Protein 2QSI (pdb70)

InterPro domains:
  IPR010893 [NiFe]-hydrogenase maturation factor HyaE [PF07449] (16-112)
  IPR010893 [NiFe]-hydrogenase maturation factor HyaE [PIRSF038934] (4-126)
  IPR010893 [NiFe]-hydrogenase maturation factor HyaE [cd02965] (16-115)
  IPR036249 Thioredoxin-like superfamily [SSF52833] (6-121)

Nearest PDB structures (foldseek):
  2qsi-assembly1_B  TM=9.778E-01  e=2.155E-18  Rhodopseudomonas palustris CGA009
  5hr2-assembly1_A  TM=6.618E-01  e=7.888E-04  Escherichia coli
  3uvt-assembly4_D  TM=6.167E-01  e=8.994E-04  Homo sapiens
  2diz-assembly1_A  TM=5.262E-01  e=3.548E-02  Homo sapiens
  1mdk-assembly1_A  TM=5.812E-01  e=3.767E-01  Homo sapiens

Foldseek 3Di:
DAEDAPVRVQCCQQPVQAWEKEWEQDDCVVGVCSVVVVVCVVVVQPVPPPHYDYYYYDPVRVVVVVVQPDDDPGDIRTGHHDDDPDDDDDDDDPVVVCVVVVVVVVVVPD/DAEDAPVRPCVVCPPLQAKEKEWEQDDCVVRVCSVVVVVCVVVVVVVDPSHYDYYYYDPVRNVVVVVQPDDDPGDIRTGDDDDDPDDDDDDDDPVVVVVVVVVVVVVVPD

Organism: Rhodopseudomonas palustris (strain ATCC BAA-98 / CGA009) (NCBI:txid258594)

Sequence (220 aa):
PTLVDEATVDDFIAHSGKIVVLFFRGDAVRFPEAADLAVVLPELINAFPGRLVAAEVAAEAERGLARFGVAVCPSLAVVQPERTLGVIAKIQDWSSSYLAQIGALAEVDQPPTLVDEATVDDFIAHSGKIVVLFFRGDAVRFPEAADLAVVLPELINAFPGRLVAAEVAAEAERGLARFGVAVCPSLAVVQPERTLGVIAKIQDWSSYLAQIGALAEVDQP

Structure (mmCIF, N/CA/C/O backbone):
data_2QSI
#
_entry.id   2QSI
#
_cell.length_a   31.575
_cell.length_b   41.126
_cell.length_c   46.850
_cell.angle_alpha   107.72
_cell.angle_beta   99.85
_cell.angle_gamma   101.75
#
_symmetry.space_group_name_H-M   'P 1'
#
loop_
_entity.id
_entity.type
_entity.pdbx_description
1 polymer 'Putative hydrogenase expression/formation protein hupG'
2 non-polymer 2,3-DIHYDROXY-1,4-DITHIOBUTANE
3 non-polymer GLYCEROL
4 water water
#
loop_
_atom_site.group_PDB
_atom_site.id
_atom_site.type_symbol
_atom_site.label_atom_id
_atom_site.label_alt_id
_atom_site.label_comp_id
_atom_site.label_asym_id
_atom_site.label_entity_id
_atom_site.label_seq_id
_atom_site.pdbx_PDB_ins_code
_atom_site.Cartn_x
_atom_site.Cartn_y
_atom_site.Cartn_z
_atom_site.occupancy
_atom_site.B_iso_or_equiv
_atom_site.auth_seq_id
_atom_site.auth_comp_id
_atom_site.auth_asym_id
_atom_site.auth_atom_id
_atom_site.pdbx_PDB_model_num
ATOM 1 N N . PRO A 1 17 ? -20.871 0.092 -26.324 1.00 27.05 15 PRO A N 1
ATOM 2 C CA . PRO A 1 17 ? -21.780 -1.031 -26.511 1.00 26.28 15 PRO A CA 1
ATOM 3 C C . PRO A 1 17 ? -20.966 -2.306 -26.461 1.00 26.44 15 PRO A C 1
ATOM 4 O O . PRO A 1 17 ? -20.649 -2.891 -27.492 1.00 28.43 15 PRO A O 1
ATOM 8 N N . THR A 1 18 ? -20.520 -2.672 -25.279 1.00 26.18 16 THR A N 1
ATOM 9 C CA . THR A 1 18 ? -19.914 -3.953 -25.104 1.00 25.46 16 THR A CA 1
ATOM 10 C C . THR A 1 18 ? -21.001 -4.813 -24.565 1.00 24.04 16 THR A C 1
ATOM 11 O O . THR A 1 18 ? -22.118 -4.327 -24.292 1.00 23.44 16 THR A O 1
ATOM 15 N N . LEU A 1 19 ? -20.661 -6.087 -24.416 1.00 22.20 17 LEU A N 1
ATOM 16 C CA . LEU A 1 19 ? -21.463 -7.011 -23.691 1.00 21.75 17 LEU A CA 1
ATOM 17 C C . LEU A 1 19 ? -20.678 -7.393 -22.440 1.00 21.67 17 LEU A C 1
ATOM 18 O O . LEU A 1 19 ? -19.483 -7.796 -22.530 1.00 21.31 17 LEU A O 1
ATOM 23 N N . VAL A 1 20 ? -21.298 -7.208 -21.272 1.00 19.98 18 VAL A N 1
ATOM 24 C CA . VAL A 1 20 ? -20.670 -7.568 -20.009 1.00 20.42 18 VAL A CA 1
ATOM 25 C C . VAL A 1 20 ? -21.437 -8.630 -19.212 1.00 20.75 18 VAL A C 1
ATOM 26 O O . VAL A 1 20 ? -22.654 -8.768 -19.325 1.00 19.75 18 VAL A O 1
ATOM 30 N N . ASP A 1 21 ? -20.696 -9.350 -18.385 1.00 22.19 19 ASP A N 1
ATOM 31 C CA . ASP A 1 21 ? -21.272 -10.326 -17.471 1.00 23.86 19 ASP A CA 1
ATOM 32 C C . ASP A 1 21 ? -20.785 -10.093 -16.055 1.00 24.55 19 ASP A C 1
ATOM 33 O O . ASP A 1 21 ? -20.065 -9.132 -15.789 1.00 23.65 19 ASP A O 1
ATOM 38 N N . GLU A 1 22 ? -21.193 -10.962 -15.133 1.00 25.48 20 GLU A N 1
ATOM 39 C CA . GLU A 1 22 ? -20.776 -10.817 -13.726 1.00 26.11 20 GLU A CA 1
ATOM 40 C C . GLU A 1 22 ? -19.251 -10.931 -13.574 1.00 26.31 20 GLU A C 1
ATOM 41 O O . GLU A 1 22 ? -18.687 -10.385 -12.640 1.00 28.51 20 GLU A O 1
ATOM 47 N N . ALA A 1 23 ? -18.579 -11.597 -14.515 1.00 26.41 21 ALA A N 1
ATOM 48 C CA . ALA A 1 23 ? -17.111 -11.728 -14.477 1.00 25.61 21 ALA A CA 1
ATOM 49 C C . ALA A 1 23 ? -16.364 -10.496 -14.987 1.00 25.37 21 ALA A C 1
ATOM 50 O O . ALA A 1 23 ? -15.253 -10.214 -14.519 1.00 25.96 21 ALA A O 1
ATOM 52 N N . THR A 1 24 ? -16.955 -9.777 -15.941 1.00 23.92 22 THR A N 1
ATOM 53 C CA . THR A 1 24 ? -16.280 -8.653 -16.612 1.00 22.98 22 THR A CA 1
ATOM 54 C C . THR A 1 24 ? -16.825 -7.256 -16.301 1.00 22.44 22 THR A C 1
ATOM 55 O O . THR A 1 24 ? -16.167 -6.265 -16.625 1.00 21.66 22 THR A O 1
ATOM 59 N N . VAL A 1 25 ? -17.998 -7.154 -15.677 1.00 21.93 23 VAL A N 1
ATOM 60 C CA . VAL A 1 25 ? -18.585 -5.823 -15.413 1.00 22.28 23 VAL A CA 1
ATOM 61 C C . VAL A 1 25 ? -17.785 -4.962 -14.405 1.00 22.19 23 VAL A C 1
ATOM 62 O O . VAL A 1 25 ? -17.641 -3.750 -14.612 1.00 21.02 23 VAL A O 1
ATOM 66 N N . ASP A 1 26 ? -17.257 -5.566 -13.333 1.00 22.72 24 ASP A N 1
ATOM 67 C CA . ASP A 1 26 ? -16.571 -4.756 -12.290 1.00 23.30 24 ASP A CA 1
ATOM 68 C C . ASP A 1 26 ? -15.487 -3.892 -12.888 1.00 23.36 24 ASP A C 1
ATOM 69 O O . ASP A 1 26 ? -15.464 -2.670 -12.676 1.00 23.52 24 ASP A O 1
ATOM 74 N N . ASP A 1 27 ? -14.568 -4.522 -13.616 1.00 23.06 25 ASP A N 1
ATOM 75 C CA . ASP A 1 27 ? -13.465 -3.784 -14.216 1.00 23.43 25 ASP A CA 1
ATOM 76 C C . ASP A 1 27 ? -13.972 -2.832 -15.316 1.00 24.04 25 ASP A C 1
ATOM 77 O O . ASP A 1 27 ? -13.434 -1.724 -15.470 1.00 25.00 25 ASP A O 1
ATOM 82 N N . PHE A 1 28 ? -15.016 -3.220 -16.058 1.00 23.16 26 PHE A N 1
ATOM 83 C CA . PHE A 1 28 ? -15.576 -2.317 -17.076 1.00 22.60 26 PHE A CA 1
ATOM 84 C C . PHE A 1 28 ? -15.952 -0.966 -16.459 1.00 21.92 26 PHE A C 1
ATOM 85 O O . PHE A 1 28 ? -15.615 0.085 -16.978 1.00 22.33 26 PHE A O 1
ATOM 93 N N . ILE A 1 29 ? -16.664 -1.017 -15.347 1.00 20.84 27 ILE A N 1
ATOM 94 C CA . ILE A 1 29 ? -17.174 0.169 -14.712 1.00 21.39 27 ILE A CA 1
ATOM 95 C C . ILE A 1 29 ? -16.051 0.925 -14.085 1.00 21.47 27 ILE A C 1
ATOM 96 O O . ILE A 1 29 ? -15.905 2.131 -14.291 1.00 21.59 27 ILE A O 1
ATOM 101 N N . ALA A 1 30 ? -15.251 0.215 -13.314 1.00 21.84 28 ALA A N 1
ATOM 102 C CA . ALA A 1 30 ? -14.313 0.893 -12.426 1.00 22.55 28 ALA A CA 1
ATOM 103 C C . ALA A 1 30 ? -13.299 1.718 -13.237 1.00 22.86 28 ALA A C 1
ATOM 104 O O . ALA A 1 30 ? -12.945 2.843 -12.833 1.00 22.97 28 ALA A O 1
ATOM 106 N N . HIS A 1 31 ? -12.896 1.211 -14.410 1.00 22.70 29 HIS A N 1
ATOM 107 C CA . HIS A 1 31 ? -11.892 1.905 -15.261 1.00 23.22 29 HIS A CA 1
ATOM 108 C C . HIS A 1 31 ? -12.397 2.578 -16.575 1.00 23.64 29 HIS A C 1
ATOM 109 O O . HIS A 1 31 ? -11.603 2.884 -17.487 1.00 23.87 29 HIS A O 1
ATOM 116 N N . SER A 1 32 ? -13.698 2.856 -16.642 1.00 22.78 30 SER A N 1
ATOM 117 C CA . SER A 1 32 ? -14.291 3.590 -17.768 1.00 21.98 30 SER A CA 1
ATOM 118 C C . SER A 1 32 ? -13.906 5.074 -17.816 1.00 21.49 30 SER A C 1
ATOM 119 O O . SER A 1 32 ? -13.825 5.669 -18.904 1.00 21.64 30 SER A O 1
ATOM 122 N N . GLY A 1 33 ? -13.725 5.677 -16.639 1.00 19.85 31 GLY A N 1
ATOM 123 C CA . GLY A 1 33 ? -13.533 7.115 -16.527 1.00 18.85 31 GLY A CA 1
ATOM 124 C C . GLY A 1 33 ? -14.739 7.935 -16.969 1.00 17.63 31 GLY A C 1
ATOM 125 O O . GLY A 1 33 ? -14.632 9.141 -17.233 1.00 16.77 31 GLY A O 1
ATOM 126 N N . LYS A 1 34 ? -15.890 7.281 -17.034 1.00 15.22 32 LYS A N 1
ATOM 127 C CA . LYS A 1 34 ? -17.104 7.892 -17.521 1.00 14.78 32 LYS A CA 1
ATOM 128 C C . LYS A 1 34 ? -18.212 7.313 -16.695 1.00 13.75 32 LYS A C 1
ATOM 129 O O . LYS A 1 34 ? -18.015 6.291 -16.042 1.00 15.46 32 LYS A O 1
ATOM 135 N N . ILE A 1 35 ? -19.371 7.933 -16.754 1.00 12.74 33 ILE A N 1
ATOM 136 C CA . ILE A 1 35 ? -20.590 7.352 -16.163 1.00 11.46 33 ILE A CA 1
ATOM 137 C C . ILE A 1 35 ? -21.019 6.228 -17.112 1.00 10.82 33 ILE A C 1
ATOM 138 O O . ILE A 1 35 ? -21.009 6.393 -18.343 1.00 11.11 33 ILE A O 1
ATOM 143 N N . VAL A 1 36 ? -21.349 5.087 -16.526 1.00 9.88 34 VAL A N 1
ATOM 144 C CA . VAL A 1 36 ? -21.737 3.919 -17.257 1.00 9.46 34 VAL A CA 1
ATOM 145 C C . VAL A 1 36 ? -23.246 3.754 -17.359 1.00 8.99 34 VAL A C 1
ATOM 146 O O . VAL A 1 36 ? -23.975 3.874 -16.387 1.00 8.37 34 VAL A O 1
ATOM 150 N N . VAL A 1 37 ? -23.705 3.457 -18.566 1.00 8.47 35 VAL A N 1
ATOM 151 C CA . VAL A 1 37 ? -25.094 3.120 -18.793 1.00 8.38 35 VAL A CA 1
ATOM 152 C C . VAL A 1 37 ? -25.163 1.604 -19.066 1.00 9.14 35 VAL A C 1
ATOM 153 O O . VAL A 1 37 ? -24.672 1.110 -20.111 1.00 9.58 35 VAL A O 1
ATOM 157 N N . LEU A 1 38 ? -25.748 0.870 -18.127 1.00 9.22 36 LEU A N 1
ATOM 158 C CA . LEU A 1 38 ? -25.920 -0.560 -18.287 1.00 9.11 36 LEU A CA 1
ATOM 159 C C . LEU A 1 38 ? -27.304 -0.801 -18.814 1.00 8.40 36 LEU A C 1
ATOM 160 O O . LEU A 1 38 ? -28.280 -0.330 -18.222 1.00 9.87 36 LEU A O 1
ATOM 165 N N . PHE A 1 39 ? -27.351 -1.531 -19.925 1.00 7.85 37 PHE A N 1
ATOM 166 C CA . PHE A 1 39 ? -28.566 -1.892 -20.646 1.00 7.89 37 PHE A CA 1
ATOM 167 C C . PHE A 1 39 ? -28.978 -3.310 -20.292 1.00 8.45 37 PHE A C 1
ATOM 168 O O . PHE A 1 39 ? -28.285 -4.273 -20.633 1.00 8.18 37 PHE A O 1
ATOM 176 N N . PHE A 1 40 ? -30.129 -3.399 -19.611 1.00 8.95 38 PHE A N 1
ATOM 177 C CA . PHE A 1 40 ? -30.830 -4.674 -19.354 1.00 9.18 38 PHE A CA 1
ATOM 178 C C . PHE A 1 40 ? -31.922 -4.854 -20.395 1.00 8.80 38 PHE A C 1
ATOM 179 O O . PHE A 1 40 ? -32.914 -4.086 -20.454 1.00 8.34 38 PHE A O 1
ATOM 187 N N . ARG A 1 41 ? -31.690 -5.839 -21.253 1.00 10.09 39 ARG A N 1
ATOM 188 C CA . ARG A 1 41 ? -32.504 -6.064 -22.433 1.00 10.12 39 ARG A CA 1
ATOM 189 C C . ARG A 1 41 ? -33.665 -6.990 -22.130 1.00 12.56 39 ARG A C 1
ATOM 190 O O . ARG A 1 41 ? -34.803 -6.547 -22.027 1.00 12.84 39 ARG A O 1
ATOM 198 N N . GLY A 1 42 ? -33.364 -8.275 -21.947 1.00 13.48 40 GLY A N 1
ATOM 199 C CA . GLY A 1 42 ? -34.383 -9.283 -21.784 1.00 14.66 40 GLY A CA 1
ATOM 200 C C . GLY A 1 42 ? -34.666 -10.132 -23.011 1.00 15.27 40 GLY A C 1
ATOM 201 O O . GLY A 1 42 ? -34.316 -9.793 -24.147 1.00 15.76 40 GLY A O 1
ATOM 202 N N . ASP A 1 43 ? -35.348 -11.237 -22.771 1.00 15.72 41 ASP A N 1
ATOM 203 C CA . ASP A 1 43 ? -35.751 -12.153 -23.844 1.00 17.28 41 ASP A CA 1
ATOM 204 C C . ASP A 1 43 ? -36.591 -11.453 -24.908 1.00 16.07 41 ASP A C 1
ATOM 205 O O . ASP A 1 43 ? -37.430 -10.613 -24.581 1.00 16.48 41 ASP A O 1
ATOM 210 N N . ALA A 1 44 ? -36.349 -11.805 -26.178 1.00 16.70 42 ALA A N 1
ATOM 211 C CA . ALA A 1 44 ? -36.995 -11.184 -27.358 1.00 17.38 42 ALA A CA 1
ATOM 212 C C . ALA A 1 44 ? -38.493 -11.473 -27.429 1.00 18.00 42 ALA A C 1
ATOM 213 O O . ALA A 1 44 ? -39.223 -10.687 -27.998 1.00 19.88 42 ALA A O 1
ATOM 215 N N . VAL A 1 45 ? -38.930 -12.603 -26.893 1.00 18.22 43 VAL A N 1
ATOM 216 C CA . VAL A 1 45 ? -40.358 -12.991 -26.927 1.00 18.80 43 VAL A CA 1
ATOM 217 C C . VAL A 1 45 ? -41.128 -12.240 -25.838 1.00 18.81 43 VAL A C 1
ATOM 218 O O . VAL A 1 45 ? -42.192 -11.694 -26.088 1.00 19.11 43 VAL A O 1
ATOM 222 N N . ARG A 1 46 ? -40.555 -12.183 -24.640 1.00 18.95 44 ARG A N 1
ATOM 223 C CA . ARG A 1 46 ? -41.174 -11.459 -23.543 1.00 19.34 44 ARG A CA 1
ATOM 224 C C . ARG A 1 46 ? -41.047 -9.951 -23.649 1.00 18.47 44 ARG A C 1
ATOM 225 O O . ARG A 1 46 ? -41.980 -9.233 -23.264 1.00 17.64 44 ARG A O 1
ATOM 233 N N . PHE A 1 47 ? -39.893 -9.476 -24.156 1.00 17.03 45 PHE A N 1
ATOM 234 C CA . PHE A 1 47 ? -39.556 -8.044 -24.220 1.00 17.32 45 PHE A CA 1
ATOM 235 C C . PHE A 1 47 ? -39.038 -7.628 -25.619 1.00 17.33 45 PHE A C 1
ATOM 236 O O . PHE A 1 47 ? -37.908 -7.100 -25.777 1.00 16.79 45 PHE A O 1
ATOM 244 N N . PRO A 1 48 ? -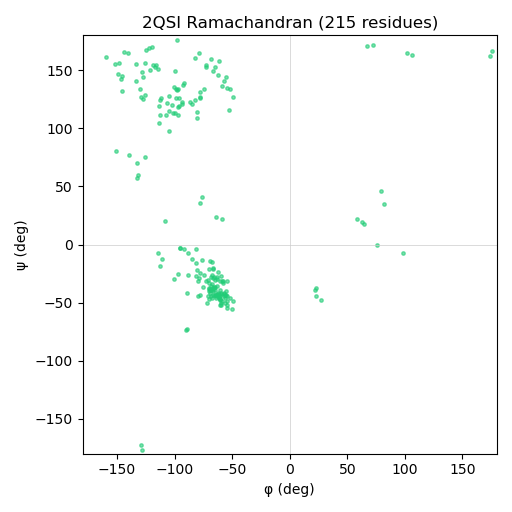39.871 -7.824 -26.639 1.00 16.72 46 PRO A N 1
ATOM 245 C CA . PRO A 1 48 ? -39.393 -7.519 -27.996 1.00 16.83 46 PRO A CA 1
ATOM 246 C C . PRO A 1 48 ? -39.057 -6.026 -28.173 1.00 16.27 46 PRO A C 1
ATOM 247 O O . PRO A 1 48 ? -38.133 -5.670 -28.917 1.00 15.36 46 PRO A O 1
ATOM 251 N N . GLU A 1 49 ? -39.750 -5.177 -27.427 1.00 16.44 47 GLU A N 1
ATOM 252 C CA . GLU A 1 49 ? -39.528 -3.720 -27.485 1.00 16.74 47 GLU A CA 1
ATOM 253 C C . GLU A 1 49 ? -38.154 -3.294 -26.939 1.00 16.38 47 GLU A C 1
ATOM 254 O O . GLU A 1 49 ? -37.730 -2.151 -27.164 1.00 16.13 47 GLU A O 1
ATOM 260 N N . ALA A 1 50 ? -37.467 -4.190 -26.219 1.00 14.95 48 ALA A N 1
ATOM 261 C CA . ALA A 1 50 ? -36.097 -3.934 -25.739 1.00 14.80 48 ALA A CA 1
ATOM 262 C C . ALA A 1 50 ? -35.154 -3.650 -26.899 1.00 14.56 48 ALA A C 1
ATOM 263 O O . ALA A 1 50 ? -34.213 -2.878 -26.772 1.00 14.60 48 ALA A O 1
ATOM 265 N N . ALA A 1 51 ? -35.413 -4.252 -28.041 1.00 14.46 49 ALA A N 1
ATOM 266 C CA . ALA A 1 51 ? -34.618 -3.942 -29.241 1.00 14.37 49 ALA A CA 1
ATOM 267 C C . ALA A 1 51 ? -34.720 -2.454 -29.642 1.00 14.62 49 ALA A C 1
ATOM 268 O O . ALA A 1 51 ? -33.788 -1.889 -30.216 1.00 13.95 49 ALA A O 1
ATOM 270 N N . ASP A 1 52 ? -35.861 -1.831 -29.371 1.00 15.15 50 ASP A N 1
ATOM 271 C CA . ASP A 1 52 ? -36.024 -0.414 -29.666 1.00 15.68 50 ASP A CA 1
ATOM 272 C C . ASP A 1 52 ? -35.110 0.454 -28.808 1.00 15.88 50 ASP A C 1
ATOM 273 O O . ASP A 1 52 ? -34.543 1.471 -29.296 1.00 15.20 50 ASP A O 1
ATOM 278 N N . LEU A 1 53 ? -34.945 0.040 -27.549 1.00 15.14 51 LEU A N 1
ATOM 279 C CA . LEU A 1 53 ? -34.049 0.716 -26.607 1.00 15.25 51 LEU A CA 1
ATOM 280 C C . LEU A 1 53 ? -32.609 0.497 -27.027 1.00 15.39 51 LEU A C 1
ATOM 281 O O . LEU A 1 53 ? -31.786 1.405 -26.952 1.00 16.91 51 LEU A O 1
ATOM 286 N N . ALA A 1 54 ? -32.308 -0.720 -27.494 1.00 15.17 52 ALA A N 1
ATOM 287 C CA . ALA A 1 54 ? -30.976 -1.042 -28.029 1.00 14.86 52 ALA A CA 1
ATOM 288 C C . ALA A 1 54 ? -30.537 -0.135 -29.196 1.00 14.68 52 ALA A C 1
ATOM 289 O O . ALA A 1 54 ? -29.353 0.269 -29.292 1.00 13.76 52 ALA A O 1
ATOM 291 N N . VAL A 1 55 ? -31.459 0.144 -30.097 1.00 15.55 53 VAL A N 1
ATOM 292 C CA . VAL A 1 55 ? -31.152 0.978 -31.266 1.00 17.55 53 VAL A CA 1
ATOM 293 C C . VAL A 1 55 ? -30.923 2.406 -30.832 1.00 17.79 53 VAL A C 1
ATOM 294 O O . VAL A 1 55 ? -30.030 3.061 -31.358 1.00 20.23 53 VAL A O 1
ATOM 298 N N . VAL A 1 56 ? -31.667 2.896 -29.852 1.00 17.92 54 VAL A N 1
ATOM 299 C CA . VAL A 1 56 ? -31.452 4.267 -29.382 1.00 18.42 54 VAL A CA 1
ATOM 300 C C . VAL A 1 56 ? -30.306 4.477 -28.404 1.00 16.61 54 VAL A C 1
ATOM 301 O O . VAL A 1 56 ? -29.817 5.598 -28.251 1.00 15.80 54 VAL A O 1
ATOM 305 N N . LEU A 1 57 ? -29.816 3.412 -27.812 1.00 14.65 55 LEU A N 1
ATOM 306 C CA . LEU A 1 57 ? -28.829 3.551 -26.729 1.00 14.17 55 LEU A CA 1
ATOM 307 C C . LEU A 1 57 ? -27.556 4.265 -27.221 1.00 14.43 55 LEU A C 1
ATOM 308 O O . LEU A 1 57 ? -27.092 5.200 -26.560 1.00 13.59 55 LEU A O 1
ATOM 313 N N . PRO A 1 58 ? -26.997 3.853 -28.394 1.00 13.77 56 PRO A N 1
ATOM 314 C CA . PRO A 1 58 ? -25.798 4.563 -28.863 1.00 13.78 56 PRO A CA 1
ATOM 315 C C . PRO A 1 58 ? -26.067 6.038 -29.183 1.00 12.92 56 PRO A C 1
ATOM 316 O O . PRO A 1 58 ? -25.185 6.856 -28.991 1.00 12.97 56 PRO A O 1
ATOM 320 N N . GLU A 1 59 ? -27.291 6.387 -29.567 1.00 12.92 57 GLU A N 1
ATOM 321 C CA . GLU A 1 59 ? -27.668 7.803 -29.835 1.00 13.21 57 GLU A CA 1
ATOM 322 C C . GLU A 1 59 ? -27.717 8.578 -28.536 1.00 13.61 57 GLU A C 1
ATOM 323 O O . GLU A 1 59 ? -27.264 9.723 -28.462 1.00 11.98 57 GLU A O 1
ATOM 329 N N . LEU A 1 60 ? -28.211 7.914 -27.482 1.00 12.90 58 LEU A N 1
ATOM 330 C CA . LEU A 1 60 ? -28.226 8.517 -26.134 1.00 13.70 58 LEU A CA 1
ATOM 331 C C . LEU A 1 60 ? -26.833 8.784 -25.589 1.00 13.53 58 LEU A C 1
ATOM 332 O O . LEU A 1 60 ? -26.569 9.866 -25.049 1.00 12.66 58 LEU A O 1
ATOM 337 N N . ILE A 1 61 ? -25.955 7.809 -25.719 1.00 13.31 59 ILE A N 1
ATOM 338 C CA . ILE A 1 61 ? -24.558 7.977 -25.295 1.00 13.59 59 ILE A CA 1
ATOM 339 C C . ILE A 1 61 ? -23.937 9.191 -26.028 1.00 13.41 59 ILE A C 1
ATOM 340 O O . ILE A 1 61 ? -23.243 10.023 -25.448 1.00 11.74 59 ILE A O 1
ATOM 345 N N . ASN A 1 62 ? -24.207 9.269 -27.327 1.00 13.30 60 ASN A N 1
ATOM 346 C CA . ASN A 1 62 ? -23.601 10.288 -28.176 1.00 13.08 60 ASN A CA 1
ATOM 347 C C . ASN A 1 62 ? -24.078 11.692 -27.820 1.00 12.72 60 ASN A C 1
ATOM 348 O O . ASN A 1 62 ? -23.416 12.681 -28.135 1.00 15.09 60 ASN A O 1
ATOM 353 N N . ALA A 1 63 ? -25.229 11.772 -27.162 1.00 12.56 61 ALA A N 1
ATOM 354 C CA . ALA A 1 63 ? -25.896 13.049 -26.937 1.00 12.07 61 ALA A CA 1
ATOM 355 C C . ALA A 1 63 ? -25.288 13.787 -25.749 1.00 12.82 61 ALA A C 1
ATOM 356 O O . ALA A 1 63 ? -25.672 14.916 -25.445 1.00 12.77 61 ALA A O 1
ATOM 358 N N . PHE A 1 64 ? -24.337 13.142 -25.082 1.00 11.85 62 PHE A N 1
ATOM 359 C CA . PHE A 1 64 ? -23.644 13.752 -23.954 1.00 11.24 62 PHE A CA 1
ATOM 360 C C . PHE A 1 64 ? -22.134 13.580 -24.076 1.00 11.30 62 PHE A C 1
ATOM 361 O O . PHE A 1 64 ? -21.521 12.833 -23.313 1.00 11.49 62 PHE A O 1
ATOM 369 N N . PRO A 1 65 ? -21.540 14.277 -25.039 1.00 11.29 63 PRO A N 1
ATOM 370 C CA . PRO A 1 65 ? -20.195 13.939 -25.517 1.00 11.64 63 PRO A CA 1
ATOM 371 C C . PRO A 1 65 ? -19.195 13.838 -24.370 1.00 12.81 63 PRO A C 1
ATOM 372 O O . PRO A 1 65 ? -18.930 14.833 -23.695 1.00 13.36 63 PRO A O 1
ATOM 376 N N . GLY A 1 66 ? -18.649 12.645 -24.159 1.00 13.45 64 GLY A N 1
ATOM 377 C CA . GLY A 1 66 ? -17.516 12.473 -23.269 1.00 14.57 64 GLY A CA 1
ATOM 378 C C . GLY A 1 66 ? -17.928 12.004 -21.888 1.00 13.90 64 GLY A C 1
ATOM 379 O O . GLY A 1 66 ? -17.083 11.683 -21.053 1.00 15.88 64 GLY A O 1
ATOM 380 N N . ARG A 1 67 ? -19.235 11.964 -21.648 1.00 14.01 65 ARG A N 1
ATOM 381 C CA . ARG A 1 67 ? -19.767 11.745 -20.289 1.00 13.38 65 ARG A CA 1
ATOM 382 C C . ARG A 1 67 ? -20.143 10.298 -19.998 1.00 13.11 65 ARG A C 1
ATOM 383 O O . ARG A 1 67 ? -20.079 9.890 -18.850 1.00 12.55 65 ARG A O 1
ATOM 391 N N . LEU A 1 68 ? -20.455 9.535 -21.041 1.00 12.97 66 LEU A N 1
ATOM 392 C CA . LEU A 1 68 ? -21.113 8.225 -20.885 1.00 12.46 66 LEU A CA 1
ATOM 393 C C . LEU A 1 68 ? -20.452 7.148 -21.727 1.00 13.08 66 LEU A C 1
ATOM 394 O O . LEU A 1 68 ? -19.847 7.434 -22.785 1.00 12.16 66 LEU A O 1
ATOM 399 N N . VAL A 1 69 ? -20.633 5.910 -21.283 1.00 12.66 67 VAL A N 1
ATOM 400 C CA . VAL A 1 69 ? -20.236 4.734 -22.026 1.00 13.16 67 VAL A CA 1
ATOM 401 C C . VAL A 1 69 ? -21.260 3.656 -21.738 1.00 12.32 67 VAL A C 1
ATOM 402 O O . VAL A 1 69 ? -21.838 3.627 -20.646 1.00 11.25 67 VAL A O 1
ATOM 406 N N . ALA A 1 70 ? -21.557 2.828 -22.735 1.00 11.56 68 ALA A N 1
ATOM 407 C CA . ALA A 1 70 ? -22.632 1.843 -22.586 1.00 11.55 68 ALA A CA 1
ATOM 408 C C . ALA A 1 70 ? -22.098 0.428 -22.605 1.00 11.19 68 ALA A C 1
ATOM 409 O O . ALA A 1 70 ? -21.081 0.126 -23.237 1.00 11.43 68 ALA A O 1
ATOM 411 N N . ALA A 1 71 ? -22.797 -0.442 -21.919 1.00 10.89 69 ALA A N 1
ATOM 412 C CA . ALA A 1 71 ? -22.609 -1.878 -22.014 1.00 11.73 69 ALA A CA 1
ATOM 413 C C . ALA A 1 71 ? -23.957 -2.571 -21.819 1.00 11.88 69 ALA A C 1
ATOM 414 O O . ALA A 1 71 ? -24.767 -2.172 -20.983 1.00 11.43 69 ALA A O 1
ATOM 416 N N . GLU A 1 72 ? -24.149 -3.646 -22.575 1.00 11.59 70 GLU A N 1
ATOM 417 C CA . GLU A 1 72 ? -25.321 -4.513 -22.450 1.00 12.20 70 GLU A CA 1
ATOM 418 C C . GLU A 1 72 ? -24.973 -5.620 -21.471 1.00 10.86 70 GLU A C 1
ATOM 419 O O . GLU A 1 72 ? -23.858 -6.139 -21.489 1.00 12.81 70 GLU A O 1
ATOM 425 N N . VAL A 1 73 ? -25.922 -5.946 -20.610 1.00 11.27 71 VAL A N 1
ATOM 426 C CA . VAL A 1 73 ? -25.783 -7.007 -19.633 1.00 12.56 71 VAL A CA 1
ATOM 427 C C . VAL A 1 73 ? -26.093 -8.362 -20.277 1.00 12.80 71 VAL A C 1
ATOM 428 O O . VAL A 1 73 ? -27.162 -8.557 -20.874 1.00 13.25 71 VAL A O 1
ATOM 432 N N . ALA A 1 74 ? -25.141 -9.282 -20.168 1.00 13.78 72 ALA A N 1
ATOM 433 C CA . ALA A 1 74 ? -25.332 -10.686 -20.618 1.00 14.10 72 ALA A CA 1
ATOM 434 C C . ALA A 1 74 ? -26.577 -11.321 -19.935 1.00 14.83 72 ALA A C 1
ATOM 435 O O . ALA A 1 74 ? -26.918 -11.022 -18.776 1.00 13.69 72 ALA A O 1
ATOM 437 N N . ALA A 1 75 ? -27.286 -12.165 -20.670 1.00 15.49 73 ALA A N 1
ATOM 438 C CA . ALA A 1 75 ? -28.571 -12.697 -20.182 1.00 16.38 73 ALA A CA 1
ATOM 439 C C . ALA A 1 75 ? -28.433 -13.421 -18.827 1.00 16.91 73 ALA A C 1
ATOM 440 O O . ALA A 1 75 ? -29.239 -13.244 -17.917 1.00 16.28 73 ALA A O 1
ATOM 442 N N . GLU A 1 76 ? -27.390 -14.217 -18.690 1.00 17.92 74 GLU A N 1
ATOM 443 C CA . GLU A 1 76 ? -27.180 -14.990 -17.451 1.00 19.03 74 GLU A CA 1
ATOM 444 C C . GLU A 1 76 ? -26.804 -14.090 -16.266 1.00 19.46 74 GLU A C 1
ATOM 445 O O . GLU A 1 76 ? -27.003 -14.480 -15.102 1.00 18.37 74 GLU A O 1
ATOM 451 N N . ALA A 1 77 ? -26.306 -12.877 -16.569 1.00 19.48 75 ALA A N 1
ATOM 452 C CA . ALA A 1 77 ? -25.907 -11.877 -15.563 1.00 20.16 75 ALA A CA 1
ATOM 453 C C . ALA A 1 77 ? -27.055 -11.001 -15.060 1.00 20.95 75 ALA A C 1
ATOM 454 O O . ALA A 1 77 ? -26.905 -10.265 -14.061 1.00 20.33 75 ALA A O 1
ATOM 456 N N . GLU A 1 78 ? -28.190 -11.065 -15.751 1.00 20.47 76 GLU A N 1
ATOM 457 C CA . GLU A 1 78 ? -29.309 -10.187 -15.459 1.00 20.99 76 GLU A CA 1
ATOM 458 C C . GLU A 1 78 ? -29.759 -10.238 -14.002 1.00 21.11 76 GLU A C 1
ATOM 459 O O . GLU A 1 78 ? -29.868 -9.209 -13.369 1.00 20.86 76 GLU A O 1
ATOM 465 N N . ARG A 1 79 ? -30.024 -11.424 -13.472 1.00 22.47 77 ARG A N 1
ATOM 466 C CA . ARG A 1 79 ? -30.613 -11.510 -12.145 1.00 22.69 77 ARG A CA 1
ATOM 467 C C . ARG A 1 79 ? -29.709 -10.861 -11.100 1.00 21.53 77 ARG A C 1
ATOM 468 O O . ARG A 1 79 ? -30.152 -10.019 -10.305 1.00 21.54 77 ARG A O 1
ATOM 476 N N . GLY A 1 80 ? -28.444 -11.245 -11.109 1.00 20.99 78 GLY A N 1
ATOM 477 C CA . GLY A 1 80 ? -27.487 -10.723 -10.146 1.00 20.43 78 GLY A CA 1
ATOM 478 C C . GLY A 1 80 ? -27.188 -9.236 -10.320 1.00 19.81 78 GLY A C 1
ATOM 479 O O . GLY A 1 80 ? -27.027 -8.517 -9.344 1.00 18.99 78 GLY A O 1
ATOM 480 N N . LEU A 1 81 ? -27.125 -8.759 -11.557 1.00 19.06 79 LEU A N 1
ATOM 481 C CA . LEU A 1 81 ? -26.796 -7.351 -11.747 1.00 19.22 79 LEU A CA 1
ATOM 482 C C . LEU A 1 81 ? -27.997 -6.431 -11.484 1.00 18.69 79 LEU A C 1
ATOM 483 O O . LEU A 1 81 ? -27.836 -5.267 -11.030 1.00 19.02 79 LEU A O 1
ATOM 496 N N . ALA A 1 83 ? -30.201 -6.996 -9.185 1.00 18.73 81 ALA A N 1
ATOM 497 C CA . ALA A 1 83 ? -30.149 -6.966 -7.719 1.00 18.50 81 ALA A CA 1
ATOM 498 C C . ALA A 1 83 ? -29.086 -6.007 -7.237 1.00 18.57 81 ALA A C 1
ATOM 499 O O . ALA A 1 83 ? -29.326 -5.167 -6.384 1.00 19.21 81 ALA A O 1
ATOM 501 N N . ARG A 1 84 ? -27.899 -6.104 -7.807 1.00 18.50 82 ARG A N 1
ATOM 502 C CA . ARG A 1 84 ? -26.807 -5.248 -7.374 1.00 17.01 82 ARG A CA 1
ATOM 503 C C . ARG A 1 84 ? -27.069 -3.781 -7.649 1.00 17.52 82 ARG A C 1
ATOM 504 O O . ARG A 1 84 ? -26.780 -2.932 -6.818 1.00 17.39 82 ARG A O 1
ATOM 512 N N . PHE A 1 85 ? -27.585 -3.473 -8.838 1.00 15.86 83 PHE A N 1
ATOM 513 C CA . PHE A 1 85 ? -27.666 -2.100 -9.270 1.00 15.15 83 PHE A CA 1
ATOM 514 C C . PHE A 1 85 ? -29.017 -1.448 -8.988 1.00 15.73 83 PHE A C 1
ATOM 515 O O . PHE A 1 85 ? -29.179 -0.290 -9.254 1.00 15.64 83 PHE A O 1
ATOM 523 N N . GLY A 1 86 ? -29.978 -2.192 -8.452 1.00 14.31 84 GLY A N 1
ATOM 524 C CA . GLY A 1 86 ? -31.302 -1.667 -8.110 1.00 14.24 84 GLY A CA 1
ATOM 525 C C . GLY A 1 86 ? -32.294 -1.580 -9.262 1.00 13.92 84 GLY A C 1
ATOM 526 O O . GLY A 1 86 ? -33.047 -0.638 -9.352 1.00 14.02 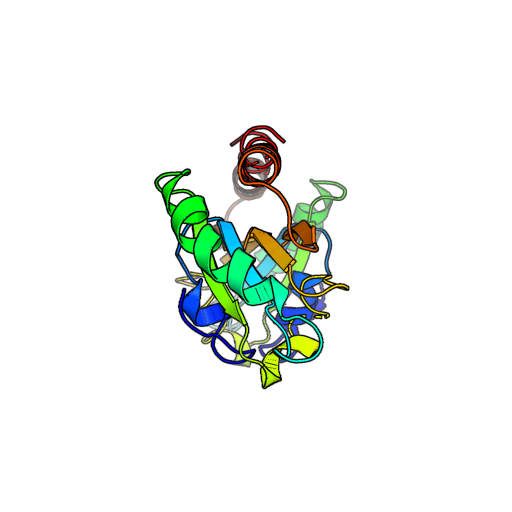84 GLY A O 1
ATOM 527 N N . VAL A 1 87 ? -32.227 -2.533 -10.182 1.00 13.63 85 VAL A N 1
ATOM 528 C CA . VAL A 1 87 ? -33.102 -2.572 -11.363 1.00 14.13 85 VAL A CA 1
ATOM 529 C C . VAL A 1 87 ? -34.229 -3.547 -11.055 1.00 13.93 85 VAL A C 1
ATOM 530 O O . VAL A 1 87 ? -33.974 -4.684 -10.682 1.00 14.06 85 VAL A O 1
ATOM 534 N N . ALA A 1 88 ? -35.458 -3.080 -11.215 1.00 14.34 86 ALA A N 1
ATOM 535 C CA . ALA A 1 88 ? -36.673 -3.826 -10.863 1.00 14.79 86 ALA A CA 1
ATOM 536 C C . ALA A 1 88 ? -37.170 -4.683 -12.005 1.00 15.08 86 ALA A C 1
ATOM 537 O O . ALA A 1 88 ? -37.576 -5.846 -11.790 1.00 14.77 86 ALA A O 1
ATOM 539 N N . VAL A 1 89 ? -37.137 -4.131 -13.220 1.00 14.88 87 VAL A N 1
ATOM 540 C CA . VAL A 1 89 ? -37.738 -4.776 -14.391 1.00 14.81 87 VAL A CA 1
ATOM 541 C C . VAL A 1 89 ? -36.881 -4.603 -15.655 1.00 14.14 87 VAL A C 1
ATOM 542 O O . VAL A 1 89 ? -35.964 -3.778 -15.683 1.00 13.94 87 VAL A O 1
ATOM 546 N N . CYS A 1 90 ? -37.166 -5.389 -16.691 1.00 14.66 88 CYS A N 1
ATOM 547 C CA . CYS A 1 90 ? -36.537 -5.222 -17.988 1.00 14.93 88 CYS A CA 1
ATOM 548 C C . CYS A 1 90 ? -37.590 -4.838 -19.012 1.00 14.87 88 CYS A C 1
ATOM 549 O O . CYS A 1 90 ? -38.779 -5.073 -18.806 1.00 14.26 88 CYS A O 1
ATOM 552 N N . PRO A 1 91 ? -37.178 -4.150 -20.070 1.00 13.61 89 PRO A N 1
ATOM 553 C CA . PRO A 1 91 ? -35.851 -3.551 -20.262 1.00 13.51 89 PRO A CA 1
ATOM 554 C C . PRO A 1 91 ? -35.695 -2.313 -19.367 1.00 12.81 89 PRO A C 1
ATOM 555 O O . PRO A 1 91 ? -36.696 -1.691 -18.978 1.00 14.56 89 PRO A O 1
ATOM 559 N N . SER A 1 92 ? -34.456 -2.005 -19.006 1.00 13.24 90 SER A N 1
ATOM 560 C CA . SER A 1 92 ? -34.101 -0.830 -18.239 1.00 12.58 90 SER A CA 1
ATOM 561 C C . SER A 1 92 ? -32.699 -0.349 -18.650 1.00 12.22 90 SER A C 1
ATOM 562 O O . SER A 1 92 ? -31.889 -1.133 -19.122 1.00 10.87 90 SER A O 1
ATOM 565 N N . LEU A 1 93 ? -32.443 0.934 -18.416 1.00 10.98 91 LEU A N 1
ATOM 566 C CA . LEU A 1 93 ? -31.082 1.460 -18.299 1.00 9.53 91 LEU A CA 1
ATOM 567 C C . LEU A 1 93 ? -30.740 1.751 -16.821 1.00 9.65 91 LEU A C 1
ATOM 568 O O . LEU A 1 93 ? -31.481 2.482 -16.136 1.00 11.91 91 LEU A O 1
ATOM 573 N N . ALA A 1 94 ? -29.623 1.232 -16.336 1.00 6.75 92 ALA A N 1
ATOM 574 C CA . ALA A 1 94 ? -29.105 1.614 -15.021 1.00 7.63 92 ALA A CA 1
ATOM 575 C C . ALA A 1 94 ? -27.897 2.509 -15.252 1.00 7.79 92 ALA A C 1
ATOM 576 O O . ALA A 1 94 ? -26.954 2.084 -15.918 1.00 7.48 92 ALA A O 1
ATOM 578 N N . VAL A 1 95 ? -27.953 3.750 -14.713 1.00 8.56 93 VAL A N 1
ATOM 579 C CA . VAL A 1 95 ? -26.883 4.738 -14.854 1.00 7.62 93 VAL A CA 1
ATOM 580 C C . VAL A 1 95 ? -26.029 4.674 -13.587 1.00 8.59 93 VAL A C 1
ATOM 581 O O . VAL A 1 95 ? -26.526 4.933 -12.469 1.00 9.02 93 VAL A O 1
ATOM 585 N N . VAL A 1 96 ? -24.758 4.339 -13.758 1.00 9.35 94 VAL A N 1
ATOM 586 C CA . VAL A 1 96 ? -23.890 3.984 -12.628 1.00 8.76 94 VAL A CA 1
ATOM 587 C C . VAL A 1 96 ? -22.624 4.846 -12.622 1.00 8.75 94 VAL A C 1
ATOM 588 O O . VAL A 1 96 ? -21.913 4.891 -13.622 1.00 9.76 94 VAL A O 1
ATOM 592 N N . GLN A 1 97 ? -22.313 5.460 -11.490 1.00 9.05 95 GLN A N 1
ATOM 593 C CA . GLN A 1 97 ? -21.097 6.214 -11.352 1.00 10.10 95 GLN A CA 1
ATOM 594 C C . GLN A 1 97 ? -20.019 5.300 -10.759 1.00 9.84 95 GLN A C 1
ATOM 595 O O . GLN A 1 97 ? -20.215 4.728 -9.685 1.00 8.34 95 GLN A O 1
ATOM 601 N N . PRO A 1 98 ? -18.886 5.145 -11.479 1.00 10.34 96 PRO A N 1
ATOM 602 C CA . PRO A 1 98 ? -17.799 4.342 -10.958 1.00 9.96 96 PRO A CA 1
ATOM 603 C C . PRO A 1 98 ? -17.243 4.883 -9.655 1.00 10.15 96 PRO A C 1
ATOM 604 O O . PRO A 1 98 ? -17.266 6.116 -9.409 1.00 9.02 96 PRO A O 1
ATOM 608 N N . GLU A 1 99 ? -16.595 4.004 -8.913 1.00 10.72 97 GLU A N 1
ATOM 609 C CA . GLU A 1 99 ? -15.898 4.453 -7.702 1.00 11.28 97 GLU A CA 1
ATOM 610 C C . GLU A 1 99 ? -14.753 5.386 -8.109 1.00 12.16 97 GLU A C 1
ATOM 611 O O . GLU A 1 99 ? -14.211 5.265 -9.220 1.00 11.30 97 GLU A O 1
ATOM 617 N N . ARG A 1 100 ? -14.378 6.299 -7.203 1.00 11.49 98 ARG A N 1
ATOM 618 C CA . ARG A 1 100 ? -13.289 7.239 -7.489 1.00 12.72 98 ARG A CA 1
ATOM 619 C C . ARG A 1 100 ? -12.549 7.507 -6.206 1.00 11.80 98 ARG A C 1
ATOM 620 O O . ARG A 1 100 ? -13.157 7.775 -5.171 1.00 12.28 98 ARG A O 1
ATOM 628 N N . THR A 1 101 ? -11.228 7.418 -6.274 1.00 12.18 99 THR A N 1
ATOM 629 C CA . THR A 1 101 ? -10.390 7.780 -5.124 1.00 11.70 99 THR A CA 1
ATOM 630 C C . THR A 1 101 ? -10.278 9.310 -5.145 1.00 12.39 99 THR A C 1
ATOM 631 O O . THR A 1 101 ? -9.711 9.889 -6.091 1.00 12.16 99 THR A O 1
ATOM 635 N N . LEU A 1 102 ? -10.841 9.964 -4.127 1.00 12.53 100 LEU A N 1
ATOM 636 C CA . LEU A 1 102 ? -10.812 11.411 -4.023 1.00 12.64 100 LEU A CA 1
ATOM 637 C C . LEU A 1 102 ? -9.422 11.909 -3.606 1.00 13.07 100 LEU A C 1
ATOM 638 O O . LEU A 1 102 ? -9.022 13.024 -3.920 1.00 11.91 100 LEU A O 1
ATOM 643 N N . GLY A 1 103 ? -8.689 11.064 -2.908 1.00 12.06 101 GLY A N 1
ATOM 644 C CA . GLY A 1 103 ? -7.399 11.446 -2.401 1.00 11.42 101 GLY A CA 1
ATOM 645 C C . GLY A 1 103 ? -6.856 10.344 -1.523 1.00 11.59 101 GLY A C 1
ATOM 646 O O . GLY A 1 103 ? -7.614 9.492 -1.042 1.00 11.57 101 GLY A O 1
ATOM 647 N N . VAL A 1 104 ? -5.547 10.388 -1.296 1.00 10.90 102 VAL A N 1
ATOM 648 C CA . VAL A 1 104 ? -4.875 9.466 -0.354 1.00 11.14 102 VAL A CA 1
ATOM 649 C C . VAL A 1 104 ? -4.047 10.356 0.564 1.00 11.74 102 VAL A C 1
ATOM 650 O O . VAL A 1 104 ? -3.249 11.183 0.089 1.00 11.11 102 VAL A O 1
ATOM 654 N N . ILE A 1 105 ? -4.232 10.192 1.870 1.00 11.48 103 ILE A N 1
ATOM 655 C CA . ILE A 1 105 ? -3.455 10.937 2.853 1.00 11.93 103 ILE A CA 1
ATOM 656 C C . ILE A 1 105 ? -2.398 10.053 3.506 1.00 13.01 103 ILE A C 1
ATOM 657 O O . ILE A 1 105 ? -2.687 9.313 4.446 1.00 11.49 103 ILE A O 1
ATOM 662 N N . ALA A 1 106 ? -1.171 10.136 3.001 1.00 12.83 104 ALA A N 1
ATOM 663 C CA . ALA A 1 106 ? -0.163 9.116 3.267 1.00 14.17 104 ALA A CA 1
ATOM 664 C C . ALA A 1 106 ? 0.793 9.560 4.369 1.00 15.37 104 ALA A C 1
ATOM 665 O O . ALA A 1 106 ? 1.065 10.750 4.526 1.00 14.03 104 ALA A O 1
ATOM 667 N N . LYS A 1 107 ? 1.300 8.595 5.129 1.00 15.82 105 LYS A N 1
ATOM 668 C CA . LYS A 1 107 ? 2.171 8.889 6.261 1.00 17.24 105 LYS A CA 1
ATOM 669 C C . LYS A 1 107 ? 1.409 9.607 7.371 1.00 18.68 105 LYS A C 1
ATOM 670 O O . LYS A 1 107 ? 0.261 10.012 7.186 1.00 19.21 105 LYS A O 1
ATOM 676 N N . ILE A 1 108 ? 2.054 9.759 8.522 1.00 19.43 106 ILE A N 1
ATOM 677 C CA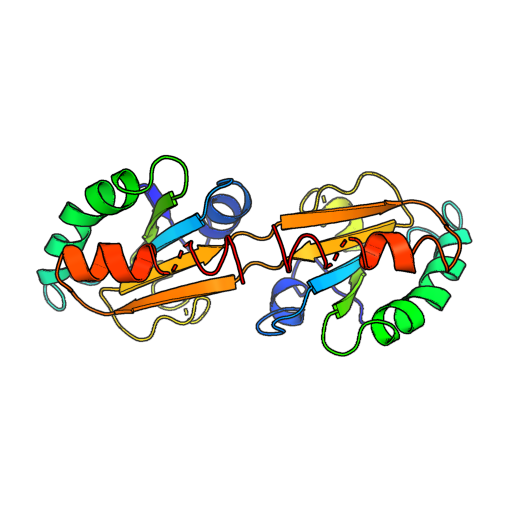 . ILE A 1 108 ? 1.380 10.248 9.719 1.00 20.11 106 ILE A CA 1
ATOM 678 C C . ILE A 1 108 ? 1.376 11.772 9.766 1.00 19.92 106 ILE A C 1
ATOM 679 O O . ILE A 1 108 ? 2.431 12.406 9.733 1.00 18.54 106 ILE A O 1
ATOM 684 N N . GLN A 1 109 ? 0.184 12.354 9.844 1.00 20.76 107 GLN A N 1
ATOM 685 C CA . GLN A 1 109 ? 0.033 13.804 9.782 1.00 21.28 107 GLN A CA 1
ATOM 686 C C . GLN A 1 109 ? -0.622 14.340 11.067 1.00 20.69 107 GLN A C 1
ATOM 687 O O . GLN A 1 109 ? -1.057 13.560 11.897 1.00 20.01 107 GLN A O 1
ATOM 693 N N . ASP A 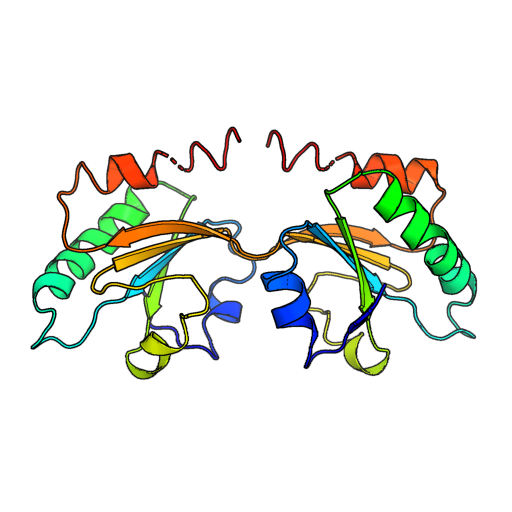1 110 ? -0.646 15.658 11.262 1.00 20.44 108 ASP A N 1
ATOM 694 C CA . ASP A 1 110 ? -1.326 16.205 12.449 1.00 20.58 108 ASP A CA 1
ATOM 695 C C . ASP A 1 110 ? -2.842 16.320 12.219 1.00 19.12 108 ASP A C 1
ATOM 696 O O . ASP A 1 110 ? -3.305 16.330 11.093 1.00 17.77 108 ASP A O 1
ATOM 701 N N . TRP A 1 111 ? -3.574 16.405 13.319 1.00 18.82 109 TRP A N 1
ATOM 702 C CA . TRP A 1 111 ? -5.053 16.426 13.339 1.00 18.05 109 TRP A CA 1
ATOM 703 C C . TRP A 1 111 ? -5.620 17.497 12.404 1.00 18.17 109 TRP A C 1
ATOM 704 O O . TRP A 1 111 ? -6.559 17.239 11.630 1.00 18.15 109 TRP A O 1
ATOM 715 N N . SER A 1 112 ? -5.037 18.702 12.495 1.00 18.97 110 SER A N 1
ATOM 716 C CA . SER A 1 112 ? -5.501 19.829 11.671 1.00 18.82 110 SER A CA 1
ATOM 717 C C . SER A 1 112 ? -5.393 19.543 10.162 1.00 18.49 110 SER A C 1
ATOM 718 O O . SER A 1 112 ? -6.296 19.933 9.376 1.00 17.93 110 SER A O 1
ATOM 721 N N . SER A 1 113 ? -4.274 18.927 9.770 1.00 18.19 111 SER A N 1
ATOM 722 C CA A SER A 1 113 ? -4.030 18.532 8.388 0.50 18.21 111 SER A CA 1
ATOM 723 C CA B SER A 1 113 ? -4.024 18.501 8.385 0.50 18.17 111 SER A CA 1
ATOM 724 C C . SER A 1 113 ? -5.046 17.477 7.913 1.00 18.05 111 SER A C 1
ATOM 725 O O . SER A 1 113 ? -5.573 17.567 6.786 1.00 17.77 111 SER A O 1
ATOM 730 N N . TYR A 1 114 ? -5.332 16.480 8.766 1.00 17.15 112 TYR A N 1
ATOM 731 C CA . TYR A 1 114 ? -6.369 15.486 8.388 1.00 16.78 112 TYR A CA 1
ATOM 732 C C . TYR A 1 114 ? -7.699 16.178 8.135 1.00 15.87 112 TYR A C 1
ATOM 733 O O . TYR A 1 114 ? -8.356 15.951 7.117 1.00 14.38 112 TYR A O 1
ATOM 742 N N . LEU A 1 115 ? -8.090 17.041 9.059 1.00 15.49 113 LEU A N 1
ATOM 743 C CA . LEU A 1 115 ? -9.390 17.740 8.943 1.00 15.01 113 LEU A CA 1
ATOM 744 C C . LEU A 1 115 ? -9.440 18.635 7.707 1.00 15.11 113 LEU A C 1
ATOM 745 O O . LEU A 1 115 ? -10.447 18.640 6.989 1.00 14.25 113 LEU A O 1
ATOM 750 N N . ALA A 1 116 ? -8.350 19.362 7.434 1.00 15.02 114 ALA A N 1
ATOM 751 C CA . ALA A 1 116 ? -8.297 20.234 6.245 1.00 14.48 114 ALA A CA 1
ATOM 752 C C . ALA A 1 116 ? -8.404 19.420 4.939 1.00 13.90 114 ALA A C 1
ATOM 753 O O . ALA A 1 116 ? -9.149 19.796 4.021 1.00 13.26 114 ALA A O 1
ATOM 755 N N . GLN A 1 117 ? -7.684 18.298 4.872 1.00 13.38 115 GLN A N 1
ATOM 756 C CA . GLN A 1 117 ? -7.677 17.486 3.654 1.00 14.56 115 GLN A CA 1
ATOM 757 C C . GLN A 1 117 ? -9.014 16.812 3.446 1.00 15.55 115 GLN A C 1
ATOM 758 O O . GLN A 1 117 ? -9.594 16.861 2.341 1.00 15.90 115 GLN A O 1
ATOM 764 N N . ILE A 1 118 ? -9.550 16.198 4.493 1.00 16.22 116 ILE A N 1
ATOM 765 C CA . ILE A 1 118 ? -10.870 15.581 4.360 1.00 16.32 116 ILE A CA 1
ATOM 766 C C . ILE A 1 118 ? -11.921 16.613 3.996 1.00 16.77 116 ILE A C 1
ATOM 767 O O . ILE A 1 118 ? -12.751 16.381 3.091 1.00 17.59 116 ILE A O 1
ATOM 772 N N . GLY A 1 119 ? -11.904 17.746 4.702 1.00 16.79 117 GLY A N 1
ATOM 773 C CA . GLY A 1 119 ? -12.819 18.827 4.418 1.00 18.01 117 GLY A CA 1
ATOM 774 C C . GLY A 1 119 ? -12.770 19.271 2.969 1.00 18.79 117 GLY A C 1
ATOM 775 O O . GLY A 1 119 ? -13.814 19.463 2.320 1.00 18.37 117 GLY A O 1
ATOM 776 N N . ALA A 1 120 ? -11.561 19.410 2.445 1.00 19.90 118 ALA A N 1
ATOM 777 C CA . ALA A 1 120 ? -11.373 19.865 1.077 1.00 20.13 118 ALA A CA 1
ATOM 778 C C . ALA A 1 120 ? -11.965 18.869 0.079 1.00 20.35 118 ALA A C 1
ATOM 779 O O . ALA A 1 120 ? -12.565 19.273 -0.918 1.00 20.40 118 ALA A O 1
ATOM 789 N N . LEU A 1 122 ? -14.400 16.638 0.676 1.00 19.94 120 LEU A N 1
ATOM 790 C CA . LEU A 1 122 ? -15.853 16.722 0.812 1.00 21.29 120 LEU A CA 1
ATOM 791 C C . LEU A 1 122 ? -16.402 17.973 0.101 1.00 22.51 120 LEU A C 1
ATOM 792 O O . LEU A 1 122 ? -17.477 17.905 -0.525 1.00 22.72 120 LEU A O 1
ATOM 797 N N . ALA A 1 123 ? -15.672 19.094 0.153 1.00 24.44 121 ALA A N 1
ATOM 798 C CA . ALA A 1 123 ? -16.080 20.309 -0.571 1.00 25.65 121 ALA A CA 1
ATOM 799 C C . ALA A 1 123 ? -16.117 20.059 -2.077 1.00 27.23 121 ALA A C 1
ATOM 800 O O . ALA A 1 123 ? -17.040 20.503 -2.778 1.00 27.88 121 ALA A O 1
ATOM 802 N N . GLU A 1 124 ? -15.118 19.351 -2.591 1.00 28.99 122 GLU A N 1
ATOM 803 C CA . GLU A 1 124 ? -15.083 19.079 -4.027 1.00 29.71 122 GLU A CA 1
ATOM 804 C C . GLU A 1 124 ? -16.260 18.186 -4.431 1.00 30.69 122 GLU A C 1
ATOM 805 O O . GLU A 1 124 ? -16.879 18.402 -5.484 1.00 31.19 122 GLU A O 1
ATOM 811 N N . VAL A 1 125 ? -16.589 17.205 -3.598 1.00 31.07 123 VAL A N 1
ATOM 812 C CA . VAL A 1 125 ? -17.798 16.399 -3.803 1.00 31.76 123 VAL A CA 1
ATOM 813 C C . VAL A 1 125 ? -19.036 17.304 -3.869 1.00 32.25 123 VAL A C 1
ATOM 814 O O . VAL A 1 125 ? -19.845 17.177 -4.786 1.00 32.31 123 VAL A O 1
ATOM 818 N N . ASP A 1 126 ? -19.141 18.248 -2.938 1.00 32.72 124 ASP A N 1
ATOM 819 C CA . ASP A 1 126 ? -20.358 19.047 -2.794 1.00 33.75 124 ASP A CA 1
ATOM 820 C C . ASP A 1 126 ? -20.440 20.201 -3.778 1.00 34.16 124 ASP A C 1
ATOM 821 O O . ASP A 1 126 ? -21.534 20.657 -4.096 1.00 34.79 124 ASP A O 1
ATOM 826 N N . GLN A 1 127 ? -19.303 20.709 -4.228 1.00 34.94 125 GLN A N 1
ATOM 827 C CA . GLN A 1 127 ? -19.310 21.756 -5.258 1.00 35.61 125 GLN A CA 1
ATOM 828 C C . GLN A 1 127 ? -18.194 21.481 -6.257 1.00 35.72 125 GLN A C 1
ATOM 829 O O . GLN A 1 127 ? -17.142 22.117 -6.202 1.00 35.81 125 GLN A O 1
ATOM 835 N N . PRO A 1 128 ? -18.409 20.508 -7.165 1.00 36.03 126 PRO A N 1
ATOM 836 C CA . PRO A 1 128 ? -17.374 20.146 -8.152 1.00 36.21 126 PRO A CA 1
ATOM 837 C C . PRO A 1 128 ? -17.265 21.123 -9.326 1.00 36.36 126 PRO A C 1
ATOM 838 O O . PRO A 1 128 ? -17.428 22.334 -9.160 1.00 36.58 126 PRO A O 1
ATOM 842 N N . PRO B 1 17 ? -12.652 1.072 13.337 1.00 18.74 15 PRO B N 1
ATOM 843 C CA . PRO B 1 17 ? -13.219 0.672 12.024 1.00 18.82 15 PRO B CA 1
ATOM 844 C C . PRO B 1 17 ? -13.045 -0.798 11.766 1.00 18.76 15 PRO B C 1
ATOM 845 O O . PRO B 1 17 ? -11.945 -1.368 12.030 1.00 19.24 15 PRO B O 1
ATOM 849 N N . THR B 1 18 ? -14.086 -1.410 11.224 1.00 17.55 16 THR B N 1
ATOM 850 C CA . THR B 1 18 ? -14.075 -2.842 10.962 1.00 18.10 16 THR B CA 1
ATOM 851 C C . THR B 1 18 ? -13.048 -3.273 9.871 1.00 17.51 16 THR B C 1
ATOM 852 O O . THR B 1 18 ? -12.765 -2.540 8.903 1.00 15.79 16 THR B O 1
ATOM 856 N N . LEU B 1 19 ? -12.537 -4.491 10.027 1.00 15.14 17 LEU B N 1
ATOM 857 C CA . LEU B 1 19 ? -11.594 -5.066 9.065 1.00 15.34 17 LEU B CA 1
ATOM 858 C C . LEU B 1 19 ? -12.369 -5.555 7.861 1.00 15.10 17 LEU B C 1
ATOM 859 O O . LEU B 1 19 ? -13.404 -6.231 8.010 1.00 15.58 17 LEU B O 1
ATOM 864 N N . VAL B 1 20 ? -11.898 -5.184 6.681 1.00 12.94 18 VAL B N 1
ATOM 865 C CA . VAL B 1 20 ? -12.455 -5.643 5.427 1.00 13.09 18 VAL B CA 1
ATOM 866 C C . VAL B 1 20 ? -11.331 -6.258 4.566 1.00 13.38 18 VAL B C 1
ATOM 867 O O . VAL B 1 20 ? -10.132 -5.956 4.742 1.00 13.11 18 VAL B O 1
ATOM 871 N N . ASP B 1 21 ? -11.726 -7.139 3.649 1.00 13.79 19 ASP B N 1
ATOM 872 C CA . ASP B 1 21 ? -10.797 -7.687 2.691 1.00 14.59 19 ASP B CA 1
ATOM 873 C C . ASP B 1 21 ? -11.393 -7.524 1.283 1.00 14.67 19 ASP B C 1
ATOM 874 O O . ASP B 1 21 ? -12.379 -6.801 1.114 1.00 15.17 19 ASP B O 1
ATOM 879 N N . GLU B 1 22 ? -10.751 -8.100 0.266 1.00 15.04 20 GLU B N 1
ATOM 880 C CA . GLU B 1 22 ? -11.215 -7.897 -1.097 1.00 15.66 20 GLU B CA 1
ATOM 881 C C . GLU B 1 22 ? -12.583 -8.509 -1.322 1.00 15.57 20 GLU B C 1
ATOM 882 O O . GLU B 1 22 ? -13.318 -8.047 -2.190 1.00 17.25 20 GLU B O 1
ATOM 888 N N . ALA B 1 23 ? -12.906 -9.559 -0.573 1.00 15.64 21 ALA B N 1
ATOM 889 C CA . ALA B 1 23 ? -14.203 -10.235 -0.669 1.00 15.19 21 ALA B CA 1
ATOM 890 C C . ALA B 1 23 ? -15.347 -9.553 0.075 1.00 14.78 21 ALA B C 1
ATOM 891 O O . ALA B 1 23 ? -16.498 -9.829 -0.247 1.00 15.79 21 ALA B O 1
ATOM 893 N N . THR B 1 24 ? -15.045 -8.718 1.083 1.00 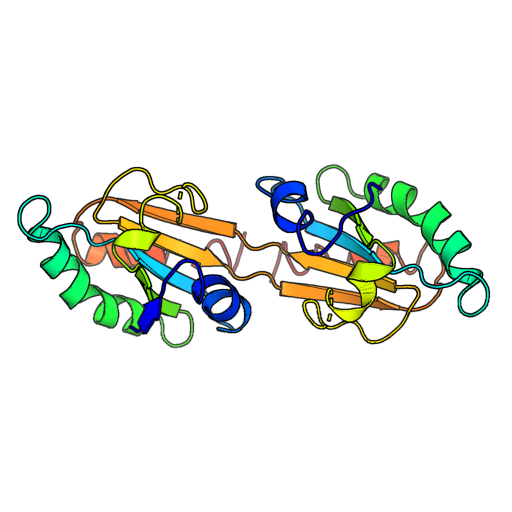14.37 22 THR B N 1
ATOM 894 C CA . THR B 1 24 ? -16.046 -8.150 1.969 1.00 13.70 22 THR B CA 1
ATOM 895 C C . THR B 1 24 ? -16.229 -6.644 1.833 1.00 11.98 22 THR B C 1
ATOM 896 O O . THR B 1 24 ? -17.249 -6.102 2.246 1.00 11.61 22 THR B O 1
ATOM 900 N N . VAL B 1 25 ? -15.267 -5.961 1.244 1.00 11.42 23 VAL B N 1
ATOM 901 C CA . VAL B 1 25 ? -15.278 -4.512 1.254 1.00 10.22 23 VAL B CA 1
ATOM 902 C C . VAL B 1 25 ? -16.514 -3.960 0.549 1.00 11.39 23 VAL B C 1
ATOM 903 O O . VAL B 1 25 ? -17.133 -3.027 1.057 1.00 10.96 23 VAL B O 1
ATOM 907 N N . ASP B 1 26 ? -16.887 -4.533 -0.598 1.00 11.52 24 ASP B N 1
ATOM 908 C CA . ASP B 1 26 ? -17.985 -3.937 -1.385 1.00 12.15 24 ASP B CA 1
ATOM 909 C C . ASP B 1 26 ? -19.336 -4.108 -0.688 1.00 12.92 24 ASP B C 1
ATOM 910 O O . ASP B 1 26 ? -20.150 -3.148 -0.631 1.00 12.23 24 ASP B O 1
ATOM 915 N N . ASP B 1 27 ? -19.566 -5.275 -0.090 1.00 12.69 25 ASP B N 1
ATOM 916 C CA . ASP B 1 27 ? -20.809 -5.464 0.677 1.00 14.00 25 ASP B CA 1
ATOM 917 C C . ASP B 1 27 ? -20.817 -4.510 1.896 1.00 13.62 25 ASP B C 1
ATOM 918 O O . ASP B 1 27 ? -21.862 -3.979 2.270 1.00 13.69 25 ASP B O 1
ATOM 923 N N . PHE B 1 28 ? -19.654 -4.296 2.503 1.00 13.42 26 PHE B N 1
ATOM 924 C CA . PHE B 1 28 ? -19.550 -3.459 3.708 1.00 13.74 26 PHE B CA 1
ATOM 925 C C . PHE B 1 28 ? -19.996 -2.036 3.437 1.00 13.47 26 PHE B C 1
ATOM 926 O O . PHE B 1 28 ? -20.735 -1.420 4.222 1.00 14.26 26 PHE B O 1
ATOM 934 N N . ILE B 1 29 ? -19.524 -1.486 2.332 1.00 12.40 27 ILE B N 1
ATOM 935 C CA . ILE B 1 29 ? -19.844 -0.092 2.026 1.00 12.85 27 ILE B CA 1
ATOM 936 C C . ILE B 1 29 ? -21.142 0.142 1.231 1.00 12.94 27 ILE B C 1
ATOM 937 O O . ILE B 1 29 ? -21.519 1.286 1.036 1.00 13.86 27 ILE B O 1
ATOM 942 N N . ALA B 1 30 ? -21.770 -0.934 0.773 1.00 12.73 28 ALA B N 1
ATOM 943 C CA . ALA B 1 30 ? -22.980 -0.848 -0.056 1.00 12.77 28 ALA B CA 1
ATOM 944 C C . ALA B 1 30 ? -24.059 -0.027 0.627 1.00 12.42 28 ALA B C 1
ATOM 945 O O . ALA B 1 30 ? -24.282 -0.156 1.840 1.00 12.49 28 ALA B O 1
ATOM 947 N N . HIS B 1 31 ? -24.685 0.870 -0.135 1.00 11.61 29 HIS B N 1
ATOM 948 C CA . HIS B 1 31 ? -25.860 1.646 0.306 1.00 11.97 29 HIS B CA 1
ATOM 949 C C . HIS B 1 31 ? -25.640 2.583 1.478 1.00 11.98 29 HIS B C 1
ATOM 950 O O . HIS B 1 31 ? -26.609 3.008 2.084 1.00 11.93 29 HIS B O 1
ATOM 957 N N . SER B 1 32 ? -24.384 2.933 1.762 1.00 11.65 30 SER B N 1
ATOM 958 C CA . SER B 1 32 ? -24.053 3.869 2.830 1.00 11.69 30 SER B CA 1
ATOM 959 C C . SER B 1 32 ? -24.451 5.306 2.493 1.00 11.49 30 SER B C 1
ATOM 960 O O . SER B 1 32 ? -24.745 6.096 3.394 1.00 10.94 30 SER B O 1
ATOM 963 N N . GLY B 1 33 ? -24.430 5.660 1.208 1.00 12.30 31 GLY B N 1
ATOM 964 C CA . GLY B 1 33 ? -24.569 7.078 0.828 1.00 12.74 31 GLY B CA 1
ATOM 965 C C . GLY B 1 33 ? -23.496 7.986 1.434 1.00 13.10 31 GLY B C 1
ATOM 966 O O . GLY B 1 33 ? -23.679 9.216 1.555 1.00 13.54 31 GLY B O 1
ATOM 967 N N . LYS B 1 34 ? -22.372 7.373 1.810 1.00 12.29 32 LYS B N 1
ATOM 968 C CA . LYS B 1 34 ? -21.259 8.061 2.462 1.00 12.35 32 LYS B CA 1
ATOM 969 C C . LYS B 1 34 ? -19.969 7.886 1.652 1.00 12.51 32 LYS B C 1
ATOM 970 O O . LYS B 1 34 ? -19.910 7.113 0.690 1.00 12.71 32 LYS B O 1
ATOM 976 N N . ILE B 1 35 ? -18.963 8.658 2.052 1.00 11.66 33 ILE B N 1
ATOM 977 C CA . ILE B 1 35 ? -17.624 8.589 1.502 1.00 11.26 33 ILE B CA 1
ATOM 978 C C . ILE B 1 35 ? -16.888 7.624 2.414 1.00 11.11 33 ILE B C 1
ATOM 979 O O . ILE B 1 35 ? -17.020 7.694 3.637 1.00 10.65 33 ILE B O 1
ATOM 984 N N . VAL B 1 36 ? -16.102 6.731 1.806 1.00 10.54 34 VAL B N 1
ATOM 985 C CA . VAL B 1 36 ? -15.451 5.664 2.509 1.00 10.65 34 VAL B CA 1
ATOM 986 C C . VAL B 1 36 ? -14.006 6.060 2.802 1.00 10.13 34 VAL B C 1
ATOM 987 O O . VAL B 1 36 ? -13.381 6.625 1.938 1.00 11.20 34 VAL B O 1
ATOM 991 N N . VAL B 1 37 ? -13.539 5.845 4.037 1.00 8.94 35 VAL B N 1
ATOM 992 C CA . VAL B 1 37 ? -12.157 6.089 4.415 1.00 9.08 35 VAL B CA 1
ATOM 993 C C . VAL B 1 37 ? -11.568 4.717 4.712 1.00 10.08 35 VAL B C 1
ATOM 994 O O . VAL B 1 37 ? -11.994 4.063 5.659 1.00 9.52 35 VAL B O 1
ATOM 998 N N . LEU B 1 38 ? -10.658 4.278 3.857 1.00 9.69 36 LEU B N 1
ATOM 999 C CA . LEU B 1 38 ? -10.012 2.991 3.972 1.00 9.12 36 LEU B CA 1
ATOM 1000 C C . LEU B 1 38 ? -8.618 3.186 4.546 1.00 8.75 36 LEU B C 1
ATOM 1001 O O . LEU B 1 38 ? -7.798 3.905 3.971 1.00 9.01 36 LEU B O 1
ATOM 1006 N N . PHE B 1 39 ? -8.368 2.562 5.700 1.00 8.08 37 PHE B N 1
ATOM 1007 C CA . PHE B 1 39 ? -7.114 2.683 6.422 1.00 8.94 37 PHE B CA 1
ATOM 1008 C C . PHE B 1 39 ? -6.204 1.519 6.062 1.00 9.73 37 PHE B C 1
ATOM 1009 O O . PHE B 1 39 ? -6.558 0.358 6.282 1.00 9.15 37 PHE B O 1
ATOM 1017 N N . PHE B 1 40 ? -5.044 1.855 5.491 1.00 9.44 38 PHE B N 1
ATOM 1018 C CA . PHE B 1 40 ? -3.973 0.905 5.224 1.00 9.75 38 PHE B CA 1
ATOM 1019 C C . PHE B 1 40 ? -2.966 1.128 6.314 1.00 10.16 38 PHE B C 1
ATOM 1020 O O . PHE B 1 40 ? -2.383 2.219 6.433 1.00 9.88 38 PHE B O 1
ATOM 1028 N N . ARG B 1 41 ? -2.827 0.112 7.155 1.00 10.07 39 ARG B N 1
ATOM 1029 C CA . ARG B 1 41 ? -2.047 0.217 8.361 1.00 10.20 39 ARG B CA 1
ATOM 1030 C C . ARG B 1 41 ? -0.602 -0.188 8.062 1.00 10.66 39 ARG B C 1
ATOM 1031 O O . ARG B 1 41 ? 0.299 0.661 7.983 1.00 11.10 39 ARG B O 1
ATOM 1039 N N . GLY B 1 42 ? -0.396 -1.491 7.886 1.00 11.88 40 GLY B N 1
ATOM 1040 C CA . GLY B 1 42 ? 0.891 -2.047 7.570 1.00 13.30 40 GLY B CA 1
ATOM 1041 C C . GLY B 1 42 ? 1.479 -2.756 8.761 1.00 12.55 40 GLY B C 1
ATOM 1042 O O . GLY B 1 42 ? 1.021 -2.580 9.907 1.00 12.31 40 GLY B O 1
ATOM 1043 N N . ASP B 1 43 ? 2.477 -3.579 8.463 1.00 13.27 41 ASP B N 1
ATOM 1044 C CA . ASP B 1 43 ? 3.273 -4.325 9.468 1.00 15.42 41 ASP B CA 1
ATOM 1045 C C . ASP B 1 43 ? 3.823 -3.382 10.572 1.00 15.09 41 ASP B C 1
ATOM 1046 O O . ASP B 1 43 ? 4.381 -2.336 10.264 1.00 14.33 41 ASP B O 1
ATOM 1051 N N . ALA B 1 44 ? 3.695 -3.784 11.840 1.00 14.46 42 ALA B N 1
ATOM 1052 C CA . ALA B 1 44 ? 4.128 -2.999 13.001 1.00 15.05 42 ALA B CA 1
ATOM 1053 C C . ALA B 1 44 ? 5.611 -2.679 13.024 1.00 15.22 42 ALA B C 1
ATOM 1054 O O . ALA B 1 44 ? 6.013 -1.696 13.651 1.00 17.01 42 ALA B O 1
ATOM 1056 N N . VAL B 1 45 ? 6.407 -3.527 12.395 1.00 14.47 43 VAL B N 1
ATOM 1057 C CA . VAL B 1 45 ? 7.866 -3.410 12.409 1.00 15.47 43 VAL B CA 1
ATOM 1058 C C . VAL B 1 45 ? 8.308 -2.317 11.442 1.00 15.08 43 VAL B C 1
ATOM 1059 O O . VAL B 1 45 ? 9.087 -1.461 11.805 1.00 15.03 43 VAL B O 1
ATOM 1063 N N . ARG B 1 46 ? 7.711 -2.287 10.261 1.00 14.46 44 ARG B N 1
ATOM 1064 C CA . ARG B 1 46 ? 8.021 -1.281 9.239 1.00 14.67 44 ARG B CA 1
ATOM 1065 C C . ARG B 1 46 ? 7.196 0.002 9.333 1.00 13.72 44 ARG B C 1
ATOM 1066 O O . ARG B 1 46 ? 7.634 1.058 8.866 1.00 13.17 44 ARG B O 1
ATOM 1074 N N . PHE B 1 47 ? 5.984 -0.092 9.898 1.00 13.08 45 PHE B N 1
ATOM 1075 C CA . PHE B 1 47 ? 5.074 1.049 9.976 1.00 12.16 45 PHE B CA 1
ATOM 1076 C C . PHE B 1 47 ? 4.480 1.200 11.392 1.00 11.62 45 PHE B C 1
ATOM 1077 O O . PHE B 1 47 ? 3.242 1.259 11.563 1.00 11.62 45 PHE B O 1
ATOM 1085 N N . PRO B 1 48 ? 5.350 1.330 12.404 1.00 11.29 46 PRO B N 1
ATOM 1086 C CA . PRO B 1 48 ? 4.867 1.473 13.782 1.00 11.78 46 PRO B CA 1
ATOM 1087 C C . PRO B 1 48 ? 3.949 2.672 13.958 1.00 11.63 46 PRO B C 1
ATOM 1088 O O . PRO B 1 48 ? 3.015 2.643 14.761 1.00 12.69 46 PRO B O 1
ATOM 1092 N N . GLU B 1 49 ? 4.191 3.715 13.185 1.00 11.79 47 GLU B N 1
ATOM 1093 C CA . GLU B 1 49 ? 3.407 4.958 13.273 1.00 12.49 47 GLU B CA 1
ATOM 1094 C C . GLU B 1 49 ? 1.954 4.821 12.774 1.00 12.32 47 GLU B C 1
ATOM 1095 O O . GLU B 1 49 ? 1.127 5.695 13.051 1.00 12.99 47 GLU B O 1
ATOM 1101 N N . ALA B 1 50 ? 1.650 3.735 12.071 1.00 11.69 48 ALA B N 1
ATOM 1102 C CA . ALA B 1 50 ? 0.253 3.399 11.689 1.00 12.05 48 ALA B CA 1
ATOM 1103 C C . ALA B 1 50 ? -0.680 3.341 12.894 1.00 11.96 48 ALA B C 1
ATOM 1104 O O . ALA B 1 50 ? -1.861 3.641 12.765 1.00 11.18 48 ALA B O 1
ATOM 1106 N N . ALA B 1 51 ? -0.163 2.942 14.062 1.00 12.70 49 ALA B N 1
ATOM 1107 C CA . ALA B 1 51 ? -0.998 2.890 15.265 1.00 12.58 49 ALA B CA 1
ATOM 1108 C C . ALA B 1 51 ? -1.501 4.284 15.724 1.00 13.27 49 ALA B C 1
ATOM 1109 O O . ALA B 1 51 ? -2.576 4.383 16.309 1.00 12.81 49 ALA B O 1
ATOM 1111 N N . ASP B 1 52 ? -0.708 5.333 15.458 1.00 13.68 50 ASP B N 1
ATOM 1112 C CA . ASP B 1 52 ? -1.086 6.718 15.710 1.00 14.31 50 ASP B CA 1
ATOM 1113 C C . ASP B 1 52 ? -2.214 7.131 14.770 1.00 13.37 50 ASP B C 1
ATOM 1114 O O . ASP B 1 52 ? -3.160 7.801 15.159 1.00 15.19 50 ASP B O 1
ATOM 1119 N N . LEU B 1 53 ? -2.148 6.694 13.529 1.00 13.08 51 LEU B N 1
ATOM 1120 C CA . LEU B 1 53 ? -3.261 6.893 12.614 1.00 13.56 51 LEU B CA 1
ATOM 1121 C C . LEU B 1 53 ? -4.508 6.144 13.049 1.00 13.28 51 LEU B C 1
ATOM 1122 O O . LEU B 1 53 ? -5.629 6.678 12.989 1.00 14.68 51 LEU B O 1
ATOM 1127 N N . ALA B 1 54 ? -4.343 4.903 13.467 1.00 13.05 52 ALA B N 1
ATOM 1128 C CA . ALA B 1 54 ? -5.490 4.137 13.939 1.00 13.61 52 ALA B CA 1
ATOM 1129 C C . ALA B 1 54 ? -6.215 4.866 15.068 1.00 13.46 52 ALA B C 1
ATOM 1130 O O . ALA B 1 54 ? -7.416 4.836 15.133 1.00 12.52 52 ALA B O 1
ATOM 1132 N N . VAL B 1 55 ? -5.472 5.484 15.975 1.00 14.07 53 VAL B N 1
ATOM 1133 C CA . VAL B 1 55 ? -6.116 6.184 17.072 1.00 16.14 53 VAL B CA 1
ATOM 1134 C C . VAL B 1 55 ? -6.870 7.422 16.582 1.00 16.68 53 VAL B C 1
ATOM 1135 O O . VAL B 1 55 ? -7.956 7.686 17.078 1.00 17.78 53 VAL B O 1
ATOM 1139 N N . VAL B 1 56 ? -6.325 8.163 15.606 1.00 17.47 54 VAL B N 1
ATOM 1140 C CA . VAL B 1 56 ? -7.005 9.373 15.092 1.00 17.56 54 VAL B CA 1
ATOM 1141 C C . VAL B 1 56 ? -8.250 9.050 14.227 1.00 16.83 54 VAL B C 1
ATOM 1142 O O . VAL B 1 56 ? -9.209 9.812 14.195 1.00 16.13 54 VAL B O 1
ATOM 1146 N N . LEU B 1 57 ? -8.224 7.933 13.530 1.00 15.82 55 LEU B N 1
ATOM 1147 C CA . LEU B 1 57 ? -9.228 7.608 12.527 1.00 16.43 55 LEU B CA 1
ATOM 1148 C C . LEU B 1 57 ? -10.699 7.751 13.009 1.00 16.40 55 LEU B C 1
ATOM 1149 O O . LEU B 1 57 ? -11.465 8.502 12.397 1.00 15.50 55 LEU B O 1
ATOM 1154 N N . PRO B 1 58 ? -11.087 7.065 14.106 1.00 15.67 56 PRO B N 1
ATOM 1155 C CA . PRO B 1 58 ? -12.481 7.226 14.567 1.00 15.38 56 PRO B CA 1
ATOM 1156 C C . PRO B 1 58 ? -12.841 8.680 14.879 1.00 14.90 56 PRO B C 1
ATOM 1157 O O . PRO B 1 58 ? -14.010 9.095 14.674 1.00 12.80 56 PRO B O 1
ATOM 1161 N N . GLU B 1 59 ? -11.865 9.451 15.366 1.00 14.30 57 GLU B N 1
ATOM 1162 C CA . GLU B 1 59 ? -12.111 10.864 15.659 1.00 14.19 57 GLU B CA 1
ATOM 1163 C C . GLU B 1 59 ? -12.402 11.622 14.368 1.00 14.27 57 GLU B C 1
ATOM 1164 O O . GLU B 1 59 ? -13.223 12.552 14.339 1.00 13.04 57 GLU B O 1
ATOM 1170 N N . LEU B 1 60 ? -11.715 11.227 13.298 1.00 14.41 58 LEU B N 1
ATOM 1171 C CA . LEU B 1 60 ? -11.876 11.897 12.000 1.00 14.96 58 LEU B CA 1
ATOM 1172 C C . LEU B 1 60 ? -13.252 11.633 11.432 1.00 14.20 58 LEU B C 1
ATOM 1173 O O . LEU B 1 60 ? -13.930 12.510 10.921 1.00 13.25 58 LEU B O 1
ATOM 1178 N N . ILE B 1 61 ? -13.675 10.381 11.526 1.00 14.19 59 ILE B N 1
ATOM 1179 C CA . ILE B 1 61 ? -14.984 9.971 11.087 1.00 13.70 59 ILE B CA 1
ATOM 1180 C C . ILE B 1 61 ? -16.085 10.720 11.871 1.00 13.67 59 ILE B C 1
ATOM 1181 O O . ILE B 1 61 ? -17.065 11.196 11.314 1.00 13.86 59 ILE B O 1
ATOM 1186 N N . ASN B 1 62 ? -15.852 10.906 13.151 1.00 12.77 60 ASN B N 1
ATOM 1187 C CA . ASN B 1 62 ? -16.781 11.626 14.012 1.00 12.84 60 ASN B CA 1
ATOM 1188 C C . ASN B 1 62 ? -16.885 13.132 13.689 1.00 11.55 60 ASN B C 1
ATOM 1189 O O . ASN B 1 62 ? -17.897 13.738 13.926 1.00 12.49 60 ASN B O 1
ATOM 1194 N N . ALA B 1 63 ? -15.832 13.702 13.119 1.00 11.43 61 ALA B N 1
ATOM 1195 C CA . ALA B 1 63 ? -15.705 15.117 12.902 1.00 11.91 61 ALA B CA 1
ATOM 1196 C C . ALA B 1 63 ? -16.546 15.608 11.728 1.00 12.15 61 ALA B C 1
ATOM 1197 O O . ALA B 1 63 ? -16.660 16.822 11.542 1.00 11.72 61 ALA B O 1
ATOM 1199 N N . PHE B 1 64 ? -17.053 14.684 10.914 1.00 12.17 62 PHE B N 1
ATOM 1200 C CA . PHE B 1 64 ? -17.876 15.002 9.764 1.00 13.27 62 PHE B CA 1
ATOM 1201 C C . PHE B 1 64 ? -19.226 14.237 9.827 1.00 12.82 62 PHE B C 1
ATOM 1202 O O . PHE B 1 64 ? -19.412 13.259 9.099 1.00 12.66 62 PHE B O 1
ATOM 1210 N N . PRO B 1 65 ? -20.164 14.688 10.694 1.00 13.03 63 PRO B N 1
ATOM 1211 C CA . PRO B 1 65 ? -21.412 13.959 10.889 1.00 13.13 63 PRO B CA 1
ATOM 1212 C C . PRO B 1 65 ? -22.116 13.584 9.612 1.00 12.49 63 PRO B C 1
ATOM 1213 O O . PRO B 1 65 ? -22.345 14.423 8.741 1.00 11.81 63 PRO B O 1
ATOM 1217 N N . GLY B 1 66 ? -22.414 12.300 9.514 1.00 12.64 64 GLY B N 1
ATOM 1218 C CA . GLY B 1 66 ? -23.162 11.746 8.360 1.00 12.42 64 GLY B CA 1
ATOM 1219 C C . GLY B 1 66 ? -22.440 11.571 7.045 1.00 12.36 64 GLY B C 1
ATOM 1220 O O . GLY B 1 66 ? -23.046 11.098 6.096 1.00 11.82 64 GLY B O 1
ATOM 1221 N N . ARG B 1 67 ? -21.154 11.921 6.963 1.00 12.16 65 ARG B N 1
ATOM 1222 C CA . ARG B 1 67 ? -20.437 11.993 5.677 1.00 12.63 65 ARG B CA 1
ATOM 1223 C C . ARG B 1 67 ? -19.560 10.828 5.339 1.00 11.46 65 ARG B C 1
ATOM 1224 O O . ARG B 1 67 ? -19.367 10.528 4.158 1.00 11.65 65 ARG B O 1
ATOM 1232 N N . LEU B 1 68 ? -19.015 10.179 6.369 1.00 12.13 66 LEU B N 1
ATOM 1233 C CA . LEU B 1 68 ? -17.970 9.184 6.212 1.00 11.49 66 LEU B CA 1
ATOM 1234 C C . LEU B 1 68 ? -18.279 7.867 6.910 1.00 11.51 66 LEU B C 1
ATOM 1235 O O . LEU B 1 68 ? -18.938 7.844 7.966 1.00 11.01 66 LEU B O 1
ATOM 1240 N N . VAL B 1 69 ? -17.764 6.795 6.307 1.00 12.14 67 VAL B N 1
ATOM 1241 C CA . VAL B 1 69 ? -17.694 5.456 6.907 1.00 12.28 67 VAL B CA 1
ATOM 1242 C C . VAL B 1 69 ? -16.232 4.972 6.800 1.00 12.70 67 VAL B C 1
ATOM 1243 O O . VAL B 1 69 ? -15.587 5.264 5.802 1.00 13.69 67 VAL B O 1
ATOM 1247 N N . ALA B 1 70 ? -15.733 4.236 7.786 1.00 11.37 68 ALA B N 1
ATOM 1248 C CA . ALA B 1 70 ? -14.319 3.814 7.826 1.00 11.47 68 ALA B CA 1
ATOM 1249 C C . ALA B 1 70 ? -14.230 2.310 7.870 1.00 11.96 68 ALA B C 1
ATOM 1250 O O . ALA B 1 70 ? -15.146 1.644 8.398 1.00 13.83 68 ALA B O 1
ATOM 1252 N N . ALA B 1 71 ? -13.150 1.785 7.302 1.00 10.96 69 ALA B N 1
ATOM 1253 C CA . ALA B 1 71 ? -12.812 0.366 7.372 1.00 10.72 69 ALA B CA 1
ATOM 1254 C C . ALA B 1 71 ? -11.290 0.270 7.329 1.00 10.75 69 ALA B C 1
ATOM 1255 O O . ALA B 1 71 ? -10.605 1.129 6.742 1.00 10.98 69 ALA B O 1
ATOM 1257 N N . GLU B 1 72 ? -10.776 -0.733 8.023 1.00 10.46 70 GLU B N 1
ATOM 1258 C CA . GLU B 1 72 ? -9.356 -1.023 8.023 1.00 9.91 70 GLU B CA 1
ATOM 1259 C C . GLU B 1 72 ? -9.177 -2.176 7.065 1.00 9.74 70 GLU B C 1
ATOM 1260 O O . GLU B 1 72 ? -9.907 -3.168 7.149 1.00 10.47 70 GLU B O 1
ATOM 1266 N N . VAL B 1 73 ? -8.166 -2.078 6.217 1.00 9.79 71 VAL B N 1
ATOM 1267 C CA . VAL B 1 73 ? -7.845 -3.113 5.268 1.00 9.71 71 VAL B CA 1
ATOM 1268 C C . VAL B 1 73 ? -7.096 -4.264 5.972 1.00 10.19 71 VAL B C 1
ATOM 1269 O O . VAL B 1 73 ? -6.048 -4.058 6.599 1.00 11.41 71 VAL B O 1
ATOM 1273 N N . ALA B 1 74 ? -7.607 -5.472 5.798 1.00 8.60 72 ALA B N 1
ATOM 1274 C CA . ALA B 1 74 ? -6.974 -6.646 6.372 1.00 9.20 72 ALA B CA 1
ATOM 1275 C C . ALA B 1 74 ? -5.567 -6.796 5.748 1.00 9.63 72 ALA B C 1
ATOM 1276 O O . ALA B 1 74 ? -5.388 -6.505 4.578 1.00 8.66 72 ALA B O 1
ATOM 1278 N N . ALA B 1 75 ? -4.589 -7.279 6.512 1.00 10.32 73 ALA B N 1
ATOM 1279 C CA . ALA B 1 75 ? -3.236 -7.392 6.010 1.00 11.02 73 ALA B CA 1
ATOM 1280 C C . ALA B 1 75 ? -3.152 -8.068 4.641 1.00 11.80 73 ALA B C 1
ATOM 1281 O O . ALA B 1 75 ? -2.452 -7.581 3.760 1.00 11.48 73 ALA B O 1
ATOM 1283 N N . GLU B 1 76 ? -3.817 -9.216 4.491 1.00 11.91 74 GLU B N 1
ATOM 1284 C CA . GLU B 1 76 ? -3.740 -10.007 3.243 1.00 12.96 74 GLU B CA 1
ATOM 1285 C C . GLU B 1 76 ? -4.379 -9.289 2.043 1.00 11.78 74 GLU B C 1
ATOM 1286 O O . GLU B 1 76 ? -4.107 -9.641 0.876 1.00 11.50 74 GLU B O 1
ATOM 1292 N N . ALA B 1 77 ? -5.246 -8.314 2.320 1.00 10.84 75 ALA B N 1
ATOM 1293 C CA . ALA B 1 77 ? -5.943 -7.537 1.279 1.00 11.27 75 ALA B CA 1
ATOM 1294 C C . ALA B 1 77 ? -5.206 -6.265 0.874 1.00 10.83 75 ALA B C 1
ATOM 1295 O O . ALA B 1 77 ? -5.637 -5.571 -0.065 1.00 10.82 75 ALA B O 1
ATOM 1297 N N . GLU B 1 78 ? -4.085 -5.958 1.541 1.00 10.58 76 GLU B N 1
ATOM 1298 C CA . GLU B 1 78 ? -3.407 -4.683 1.313 1.00 11.11 76 GLU B CA 1
ATOM 1299 C C . GLU B 1 78 ? -2.952 -4.531 -0.126 1.00 11.32 76 GLU B C 1
ATOM 1300 O O . GLU B 1 78 ? -3.166 -3.494 -0.706 1.00 10.74 76 GLU B O 1
ATOM 1306 N N . ARG B 1 79 ? -2.229 -5.521 -0.645 1.00 11.93 77 ARG B N 1
ATOM 1307 C CA . ARG B 1 79 ? -1.660 -5.439 -2.016 1.00 12.94 77 ARG B CA 1
ATOM 1308 C C . ARG B 1 79 ? -2.771 -5.183 -3.045 1.00 12.00 77 ARG B C 1
ATOM 1309 O O . ARG B 1 79 ? -2.687 -4.270 -3.882 1.00 11.00 77 ARG B O 1
ATOM 1317 N N . GLY B 1 80 ? -3.824 -5.990 -2.981 1.00 11.18 78 GLY B N 1
ATOM 1318 C CA . GLY B 1 80 ? -4.898 -5.903 -3.974 1.00 11.58 78 GLY B CA 1
ATOM 1319 C C . GLY B 1 80 ? -5.697 -4.619 -3.844 1.00 10.59 78 GLY B C 1
ATOM 1320 O O . GLY B 1 80 ? -6.020 -3.967 -4.844 1.00 10.47 78 GLY B O 1
ATOM 1321 N N . LEU B 1 81 ? -5.998 -4.198 -2.620 1.00 9.85 79 LEU B N 1
ATOM 1322 C CA . LEU B 1 81 ? -6.774 -2.965 -2.471 1.00 9.54 79 LEU B CA 1
ATOM 1323 C C . LEU B 1 81 ? -5.948 -1.707 -2.714 1.00 9.25 79 LEU B C 1
ATOM 1324 O O . LEU B 1 81 ? -6.484 -0.695 -3.151 1.00 9.97 79 LEU B O 1
ATOM 1337 N N . ALA B 1 83 ? -3.751 -1.533 -5.110 1.00 7.72 81 ALA B N 1
ATOM 1338 C CA . ALA B 1 83 ? -3.849 -1.461 -6.552 1.00 9.15 81 ALA B CA 1
ATOM 1339 C C . ALA B 1 83 ? -5.203 -0.919 -7.004 1.00 9.18 81 ALA B C 1
ATOM 1340 O O . ALA B 1 83 ? -5.287 -0.096 -7.929 1.00 9.90 81 ALA B O 1
ATOM 1342 N N . ARG B 1 84 ? -6.258 -1.426 -6.375 1.00 9.99 82 ARG B N 1
ATOM 1343 C CA . ARG B 1 84 ? -7.609 -1.055 -6.750 1.00 10.30 82 ARG B CA 1
ATOM 1344 C C . ARG B 1 84 ? -7.843 0.437 -6.576 1.00 10.10 82 ARG B C 1
ATOM 1345 O O . ARG B 1 84 ? -8.332 1.126 -7.482 1.00 9.60 82 ARG B O 1
ATOM 1353 N N . PHE B 1 85 ? -7.435 0.950 -5.420 1.00 10.23 83 PHE B N 1
ATOM 1354 C CA . PHE B 1 85 ? -7.707 2.362 -5.074 1.00 10.67 83 PHE B CA 1
ATOM 1355 C C . PHE B 1 85 ? -6.594 3.364 -5.373 1.00 10.74 83 PHE B C 1
ATOM 1356 O O . PHE B 1 85 ? -6.762 4.560 -5.169 1.00 11.33 83 PHE B O 1
ATOM 1364 N N . GLY B 1 86 ? -5.450 2.901 -5.854 1.00 10.86 84 GLY B N 1
ATOM 1365 C CA . GLY B 1 86 ? -4.389 3.811 -6.224 1.00 10.79 84 GLY B CA 1
ATOM 1366 C C . GLY B 1 86 ? -3.585 4.319 -5.043 1.00 11.11 84 GLY B C 1
ATOM 1367 O O . GLY B 1 86 ? -3.282 5.507 -4.978 1.00 11.21 84 GLY B O 1
ATOM 1368 N N . VAL B 1 87 ? -3.208 3.410 -4.147 1.00 9.73 85 VAL B N 1
ATOM 1369 C CA . VAL B 1 87 ? -2.444 3.717 -2.929 1.00 10.69 85 VAL B CA 1
ATOM 1370 C C . VAL B 1 87 ? -1.032 3.129 -3.034 1.00 9.70 85 VAL B C 1
ATOM 1371 O O . VAL B 1 87 ? -0.853 1.932 -3.268 1.00 9.58 85 VAL B O 1
ATOM 1375 N N . ALA B 1 88 ? -0.023 3.962 -2.846 1.00 9.31 86 ALA B N 1
ATOM 1376 C CA . ALA B 1 88 ? 1.378 3.520 -3.004 1.00 9.40 86 ALA B CA 1
ATOM 1377 C C . ALA B 1 88 ? 2.202 3.548 -1.719 1.00 9.37 86 ALA B C 1
ATOM 1378 O O . ALA B 1 88 ? 3.366 3.100 -1.689 1.00 9.17 86 ALA B O 1
ATOM 1380 N N . VAL B 1 89 ? 1.628 4.096 -0.652 1.00 9.16 87 VAL B N 1
ATOM 1381 C CA . VAL B 1 89 ? 2.320 4.273 0.605 1.00 9.85 87 VAL B CA 1
ATOM 1382 C C . VAL B 1 89 ? 1.451 3.814 1.794 1.00 10.85 87 VAL B C 1
ATOM 1383 O O . VAL B 1 89 ? 0.249 4.044 1.818 1.00 10.22 87 VAL B O 1
ATOM 1387 N N . CYS B 1 90 ? 2.104 3.173 2.770 1.00 11.45 88 CYS B N 1
ATOM 1388 C CA . CYS B 1 90 ? 1.528 2.901 4.092 1.00 10.43 88 CYS B CA 1
ATOM 1389 C C . CYS B 1 90 ? 2.330 3.629 5.180 1.00 10.96 88 CYS B C 1
ATOM 1390 O O . CYS B 1 90 ? 3.495 3.939 4.971 1.00 8.88 88 CYS B O 1
ATOM 1393 N N . PRO B 1 91 ? 1.675 3.966 6.312 1.00 10.28 89 PRO B N 1
ATOM 1394 C CA . PRO B 1 91 ? 0.239 3.901 6.558 1.00 9.84 89 PRO B CA 1
ATOM 1395 C C . PRO B 1 91 ? -0.461 5.010 5.779 1.00 10.24 89 PRO B C 1
ATOM 1396 O O . PRO B 1 91 ? 0.170 6.027 5.424 1.00 10.04 89 PRO B O 1
ATOM 1400 N N . SER B 1 92 ? -1.745 4.828 5.452 1.00 9.95 90 SER B N 1
ATOM 1401 C CA . SER B 1 92 ? -2.445 5.871 4.686 1.00 9.18 90 SER B CA 1
ATOM 1402 C C . SER B 1 92 ? -3.942 5.746 4.830 1.00 7.97 90 SER B C 1
ATOM 1403 O O . SER B 1 92 ? -4.455 4.702 5.228 1.00 6.09 90 SER B O 1
ATOM 1406 N N . LEU B 1 93 ? -4.629 6.823 4.507 1.00 8.65 91 LEU B N 1
ATOM 1407 C CA . LEU B 1 93 ? -6.088 6.788 4.359 1.00 8.32 91 LEU B CA 1
ATOM 1408 C C . LEU B 1 93 ? -6.437 7.041 2.912 1.00 9.10 91 LEU B C 1
ATOM 1409 O O . LEU B 1 93 ? -6.088 8.096 2.354 1.00 9.35 91 LEU B O 1
ATOM 1414 N N . ALA B 1 94 ? -7.098 6.073 2.298 1.00 9.23 92 ALA B N 1
ATOM 1415 C CA . ALA B 1 94 ? -7.694 6.276 0.972 1.00 9.24 92 ALA B CA 1
ATOM 1416 C C . ALA B 1 94 ? -9.153 6.702 1.126 1.00 8.24 92 ALA B C 1
ATOM 1417 O O . ALA B 1 94 ? -9.961 5.980 1.717 1.00 8.74 92 ALA B O 1
ATOM 1419 N N . VAL B 1 95 ? -9.468 7.876 0.584 1.00 8.04 93 VAL B N 1
ATOM 1420 C CA . VAL B 1 95 ? -10.776 8.510 0.701 1.00 8.45 93 VAL B CA 1
ATOM 1421 C C . VAL B 1 95 ? -11.446 8.324 -0.659 1.00 9.13 93 VAL B C 1
ATOM 1422 O O . VAL B 1 95 ? -10.925 8.807 -1.689 1.00 8.22 93 VAL B O 1
ATOM 1426 N N . VAL B 1 96 ? -12.532 7.545 -0.648 1.00 9.65 94 VAL B N 1
ATOM 1427 C CA . VAL B 1 96 ? -13.114 6.931 -1.848 1.00 9.99 94 VAL B CA 1
ATOM 1428 C C . VAL B 1 96 ? -14.616 7.257 -1.965 1.00 10.15 94 VAL B C 1
ATOM 1429 O O . VAL B 1 96 ? -15.369 7.074 -0.997 1.00 9.71 94 VAL B O 1
ATOM 1433 N N . GLN B 1 97 ? -15.015 7.826 -3.104 1.00 11.78 95 GLN B N 1
ATOM 1434 C CA . GLN B 1 97 ? -16.449 7.943 -3.470 1.00 13.02 95 GLN B CA 1
ATOM 1435 C C . GLN B 1 97 ? -16.850 6.580 -4.027 1.00 12.96 95 GLN B C 1
ATOM 1436 O O . GLN B 1 97 ? -16.380 6.187 -5.093 1.00 12.70 95 GLN B O 1
ATOM 1442 N N . PRO B 1 98 ? -17.665 5.821 -3.285 1.00 13.97 96 PRO B N 1
ATOM 1443 C CA . PRO B 1 98 ? -18.005 4.494 -3.783 1.00 13.81 96 PRO B CA 1
ATOM 1444 C C . PRO B 1 98 ? -18.895 4.481 -5.039 1.00 12.74 96 PRO B C 1
ATOM 1445 O O . PRO B 1 98 ? -19.605 5.457 -5.356 1.00 10.90 96 PRO B O 1
ATOM 1449 N N . GLU B 1 99 ? -18.853 3.347 -5.718 1.00 12.13 97 GLU B N 1
ATOM 1450 C CA . GLU B 1 99 ? -19.699 3.118 -6.876 1.00 11.96 97 GLU B CA 1
ATOM 1451 C C . GLU B 1 99 ? -21.144 3.243 -6.442 1.00 12.42 97 GLU B C 1
ATOM 1452 O O . GLU B 1 99 ? -21.530 2.757 -5.347 1.00 11.83 97 GLU B O 1
ATOM 1458 N N . ARG B 1 100 ? -21.942 3.923 -7.243 1.00 12.32 98 ARG B N 1
ATOM 1459 C CA . ARG B 1 100 ? -23.365 4.004 -6.951 1.00 13.19 98 ARG B CA 1
ATOM 1460 C C . ARG B 1 100 ? -24.242 4.177 -8.157 1.00 12.22 98 ARG B C 1
ATOM 1461 O O . ARG B 1 100 ? -23.818 4.720 -9.188 1.00 11.01 98 ARG B O 1
ATOM 1469 N N . THR B 1 101 ? -25.487 3.752 -8.018 1.00 10.85 99 THR B N 1
ATOM 1470 C CA . THR B 1 101 ? -26.465 3.916 -9.109 1.00 10.82 99 THR B CA 1
ATOM 1471 C C . THR B 1 101 ? -27.075 5.292 -9.017 1.00 10.54 99 THR B C 1
ATOM 1472 O O . THR B 1 101 ? -27.613 5.661 -7.980 1.00 11.30 99 THR B O 1
ATOM 1476 N N . LEU B 1 102 ? -26.927 6.072 -10.073 1.00 10.41 100 LEU B N 1
ATOM 1477 C CA . LEU B 1 102 ? -27.513 7.436 -10.150 1.00 10.38 100 LEU B CA 1
ATOM 1478 C C . LEU B 1 102 ? -28.990 7.427 -10.469 1.00 10.40 100 LEU B C 1
ATOM 1479 O O . LEU B 1 102 ? -29.717 8.357 -10.112 1.00 11.47 100 LEU B O 1
ATOM 1484 N N . GLY B 1 103 ? -29.425 6.414 -11.185 1.00 10.18 101 GLY B N 1
ATOM 1485 C CA . GLY B 1 103 ? -30.825 6.250 -11.486 1.00 11.17 101 GLY B CA 1
ATOM 1486 C C . GLY B 1 103 ? -31.082 5.070 -12.410 1.00 11.97 101 GLY B C 1
ATOM 1487 O O . GLY B 1 103 ? -30.178 4.491 -12.988 1.00 10.57 101 GLY B O 1
ATOM 1488 N N . VAL B 1 104 ? -32.348 4.699 -12.504 1.00 12.64 102 VAL B N 1
ATOM 1489 C CA . VAL B 1 104 ? -32.747 3.614 -13.365 1.00 12.56 102 VAL B CA 1
ATOM 1490 C C . VAL B 1 104 ? -33.915 4.108 -14.205 1.00 14.55 102 VAL B C 1
ATOM 1491 O O . VAL B 1 104 ? -34.880 4.745 -13.688 1.00 14.74 102 VAL B O 1
ATOM 1495 N N . ILE B 1 105 ? -33.852 3.828 -15.503 1.00 14.09 103 ILE B N 1
ATOM 1496 C CA . ILE B 1 105 ? -34.931 4.186 -16.417 1.00 15.42 103 ILE B CA 1
ATOM 1497 C C . ILE B 1 105 ? -35.623 2.943 -16.966 1.00 15.71 103 ILE B C 1
ATOM 1498 O O . ILE B 1 105 ? -35.086 2.254 -17.834 1.00 13.90 103 ILE B O 1
ATOM 1503 N N . ALA B 1 106 ? -36.817 2.662 -16.456 1.00 16.43 104 ALA B N 1
ATOM 1504 C CA . ALA B 1 106 ? -37.411 1.336 -16.580 1.00 17.91 104 ALA B CA 1
ATOM 1505 C C . ALA B 1 106 ? -38.398 1.281 -17.741 1.00 19.05 104 ALA B C 1
ATOM 1506 O O . ALA B 1 106 ? -39.246 2.161 -17.890 1.00 19.77 104 ALA B O 1
ATOM 1508 N N . LYS B 1 107 ? -38.281 0.242 -18.562 1.00 19.42 105 LYS B N 1
ATOM 1509 C CA . LYS B 1 107 ? -39.179 0.056 -19.695 1.00 20.67 105 LYS B CA 1
ATOM 1510 C C . LYS B 1 107 ? -38.889 1.067 -20.800 1.00 20.95 105 LYS B C 1
ATOM 1511 O O . LYS B 1 107 ? -38.104 1.997 -20.613 1.00 21.75 105 LYS B O 1
ATOM 1517 N N . ILE B 1 108 ? -39.527 0.878 -21.950 1.00 22.60 106 ILE B N 1
ATOM 1518 C CA . ILE B 1 108 ? -39.231 1.681 -23.131 1.00 22.89 106 ILE B CA 1
ATOM 1519 C C . ILE B 1 108 ? -39.880 3.058 -23.038 1.00 23.54 106 ILE B C 1
ATOM 1520 O O . ILE B 1 108 ? -41.086 3.173 -22.823 1.00 23.02 106 ILE B O 1
ATOM 1525 N N . GLN B 1 109 ? -39.071 4.100 -23.202 1.00 24.13 107 GLN B N 1
ATOM 1526 C CA . GLN B 1 109 ? -39.539 5.483 -23.000 1.00 24.84 107 GLN B CA 1
ATOM 1527 C C . GLN B 1 109 ? -39.233 6.244 -24.293 1.00 24.92 107 GLN B C 1
ATOM 1528 O O . GLN B 1 109 ? -38.534 5.707 -25.142 1.00 25.51 107 GLN B O 1
ATOM 1534 N N . ASP B 1 110 ? -39.782 7.450 -24.477 1.00 25.67 108 ASP B N 1
ATOM 1535 C CA . ASP B 1 110 ? -39.428 8.250 -25.656 1.00 26.25 108 ASP B CA 1
ATOM 1536 C C . ASP B 1 110 ? -38.080 8.954 -25.510 1.00 25.86 108 ASP B C 1
ATOM 1537 O O . ASP B 1 110 ? -37.542 9.081 -24.409 1.00 25.24 108 ASP B O 1
ATOM 1542 N N . TRP B 1 111 ? -37.577 9.425 -26.650 1.00 25.18 109 TRP B N 1
ATOM 1543 C CA . TRP B 1 111 ? -36.235 10.007 -26.802 1.00 24.97 109 TRP B CA 1
ATOM 1544 C C . TRP B 1 111 ? -36.019 11.230 -25.944 1.00 25.18 109 TRP B C 1
ATOM 1545 O O . TRP B 1 111 ? -34.969 11.362 -25.303 1.00 23.41 109 TRP B O 1
ATOM 1556 N N . SER B 1 112 ? -37.005 12.126 -25.916 1.00 24.89 110 SER B N 1
ATOM 1557 C CA . SER B 1 112 ? -36.883 13.330 -25.079 1.00 24.58 110 SER B CA 1
ATOM 1558 C C . SER B 1 112 ? -36.929 12.994 -23.586 1.00 23.81 110 SER B C 1
ATOM 1559 O O . SER B 1 112 ? -36.334 13.685 -22.764 1.00 23.24 110 SER B O 1
ATOM 1562 N N . SER B 1 113 ? -37.607 11.899 -23.248 1.00 23.58 111 SER B N 1
ATOM 1563 C CA . SER B 1 113 ? -37.690 11.426 -21.872 1.00 22.53 111 SER B CA 1
ATOM 1564 C C . SER B 1 113 ? -36.347 10.857 -21.419 1.00 21.45 111 SER B C 1
ATOM 1565 O O . SER B 1 113 ? -35.895 11.168 -20.331 1.00 20.65 111 SER B O 1
ATOM 1568 N N . TYR B 1 114 ? -35.703 10.054 -22.260 1.00 20.28 112 TYR B N 1
ATOM 1569 C CA . TYR B 1 114 ? -34.340 9.581 -21.969 1.00 19.50 112 TYR B CA 1
ATOM 1570 C C . TYR B 1 114 ? -33.343 10.737 -21.815 1.00 18.98 112 TYR B C 1
ATOM 1571 O O . TYR B 1 114 ? -32.598 10.803 -20.829 1.00 17.97 112 TYR B O 1
ATOM 1580 N N . LEU B 1 115 ? -33.315 11.633 -22.793 1.00 18.15 113 LEU B N 1
ATOM 1581 C CA . LEU B 1 115 ? -32.431 12.813 -22.732 1.00 18.13 113 LEU B CA 1
ATOM 1582 C C . LEU B 1 115 ? -32.610 13.689 -21.469 1.00 17.75 113 LEU B C 1
ATOM 1583 O O . LEU B 1 115 ? -31.626 14.139 -20.883 1.00 16.84 113 LEU B O 1
ATOM 1588 N N . ALA B 1 116 ? -33.857 13.939 -21.068 1.00 17.90 114 ALA B N 1
ATOM 1589 C CA . ALA B 1 116 ? -34.157 14.750 -19.869 1.00 17.71 114 ALA B CA 1
ATOM 1590 C C . ALA B 1 116 ? -33.726 14.036 -18.579 1.00 17.11 114 ALA B C 1
ATOM 1591 O O . ALA B 1 116 ? -33.124 14.626 -17.666 1.00 15.31 114 ALA B O 1
ATOM 1593 N N . GLN B 1 117 ? -34.059 12.760 -18.481 1.00 17.25 115 GLN B N 1
ATOM 1594 C CA . GLN B 1 117 ? -33.694 12.003 -17.299 1.00 17.64 115 GLN B CA 1
ATOM 1595 C C . GLN B 1 117 ? -32.185 11.839 -17.187 1.00 16.51 115 GLN B C 1
ATOM 1596 O O . GLN B 1 117 ? -31.654 11.998 -16.109 1.00 16.26 115 GLN B O 1
ATOM 1602 N N . ILE B 1 118 ? -31.490 11.524 -18.267 1.00 16.98 116 ILE B N 1
ATOM 1603 C CA . ILE B 1 118 ? -30.018 11.413 -18.198 1.00 17.35 116 ILE B CA 1
ATOM 1604 C C . ILE B 1 118 ? -29.355 12.748 -17.871 1.00 17.65 116 ILE B C 1
ATOM 1605 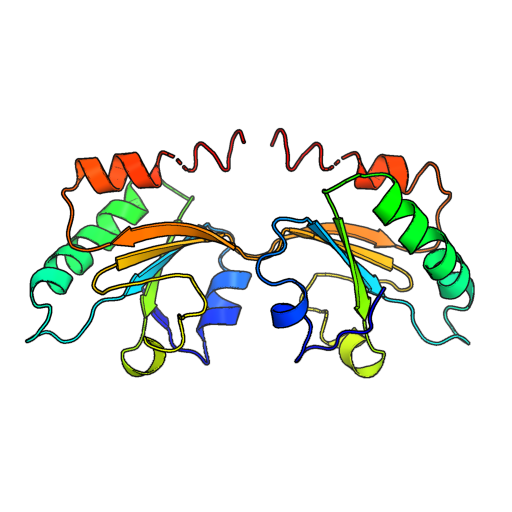O O . ILE B 1 118 ? -28.421 12.825 -17.010 1.00 16.60 116 ILE B O 1
ATOM 1610 N N . GLY B 1 119 ? -29.836 13.796 -18.550 1.00 18.12 117 GLY B N 1
ATOM 1611 C CA . GLY B 1 119 ? -29.381 15.162 -18.312 1.00 18.20 117 GLY B CA 1
ATOM 1612 C C . GLY B 1 119 ? -29.541 15.566 -16.880 1.00 18.47 117 GLY B C 1
ATOM 1613 O O . GLY B 1 119 ? -28.641 16.142 -16.306 1.00 19.91 117 GLY B O 1
ATOM 1614 N N . ALA B 1 120 ? -30.679 15.221 -16.289 1.00 19.25 118 ALA B N 1
ATOM 1615 C CA . ALA B 1 120 ? -30.930 15.467 -14.863 1.00 19.25 118 ALA B CA 1
ATOM 1616 C C . ALA B 1 120 ? -29.909 14.797 -13.950 1.00 19.27 118 ALA B C 1
ATOM 1617 O O . ALA B 1 120 ? -29.463 15.399 -12.970 1.00 17.37 118 ALA B O 1
ATOM 1627 N N . LEU B 1 122 ? -26.863 13.817 -14.743 1.00 18.75 120 LEU B N 1
ATOM 1628 C CA . LEU B 1 122 ? -25.572 14.503 -14.962 1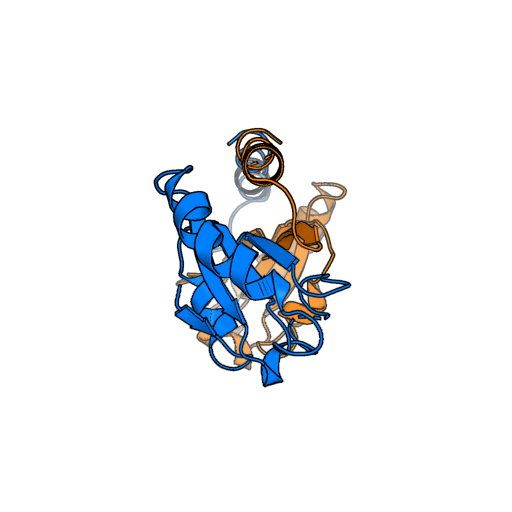.00 19.75 120 LEU B CA 1
ATOM 1629 C C . LEU B 1 122 ? -25.516 15.884 -14.284 1.00 20.65 120 LEU B C 1
ATOM 1630 O O . LEU B 1 122 ? -24.500 16.240 -13.710 1.00 21.67 120 LEU B O 1
ATOM 1635 N N . ALA B 1 123 ? -26.611 16.635 -14.319 1.00 22.43 121 ALA B N 1
ATOM 1636 C CA . ALA B 1 123 ? -26.696 17.929 -13.638 1.00 23.60 121 ALA B CA 1
ATOM 1637 C C . ALA B 1 123 ? -26.471 17.780 -12.125 1.00 24.65 121 ALA B C 1
ATOM 1638 O O . ALA B 1 123 ? -25.785 18.600 -11.530 1.00 26.14 121 ALA B O 1
ATOM 1640 N N . GLU B 1 124 ? -27.065 16.747 -11.525 1.00 25.71 122 GLU B N 1
ATOM 1641 C CA . GLU B 1 124 ? -26.947 16.474 -10.081 1.00 25.78 122 GLU B CA 1
ATOM 1642 C C . GLU B 1 124 ? -25.509 16.044 -9.723 1.00 26.31 122 GLU B C 1
ATOM 1643 O O . GLU B 1 124 ? -24.972 16.404 -8.667 1.00 26.29 122 GLU B O 1
ATOM 1649 N N . VAL B 1 125 ? -24.862 15.307 -10.614 1.00 26.54 123 VAL B N 1
ATOM 1650 C CA . VAL B 1 125 ? -23.426 15.025 -10.470 1.00 26.83 123 VAL B CA 1
ATOM 1651 C C . VAL B 1 125 ? -22.581 16.280 -10.494 1.00 28.35 123 VAL B C 1
ATOM 1652 O O . VAL B 1 125 ? -21.700 16.452 -9.653 1.00 28.61 123 VAL B O 1
ATOM 1656 N N . ASP B 1 126 ? -22.868 17.171 -11.434 1.00 28.89 124 ASP B N 1
ATOM 1657 C CA . ASP B 1 126 ? -22.031 18.360 -11.632 1.00 30.29 124 ASP B CA 1
ATOM 1658 C C . ASP B 1 126 ? -22.279 19.461 -10.598 1.00 30.63 124 ASP B C 1
ATOM 1659 O O . ASP B 1 126 ? -21.402 20.294 -10.368 1.00 29.84 124 ASP B O 1
ATOM 1664 N N . GLN B 1 127 ? -23.480 19.469 -10.007 1.00 31.65 125 GLN B N 1
ATOM 1665 C CA . GLN B 1 127 ? -23.870 20.460 -9.005 1.00 33.02 125 GLN B CA 1
ATOM 1666 C C . GLN B 1 127 ? -24.892 19.828 -8.054 1.00 33.26 125 GLN B C 1
ATOM 1667 O O . GLN B 1 127 ? -26.099 20.029 -8.227 1.00 33.31 125 GLN B O 1
ATOM 1673 N N . PRO B 1 128 ? -24.421 19.036 -7.066 1.00 33.74 126 PRO B N 1
ATOM 1674 C CA . PRO B 1 128 ? -25.368 18.362 -6.157 1.00 33.75 126 PRO B CA 1
ATOM 1675 C C . PRO B 1 128 ? -26.262 19.327 -5.383 1.00 33.50 126 PRO B C 1
ATOM 1676 O O . PRO B 1 128 ? -25.912 20.495 -5.222 1.00 33.80 126 PRO B O 1
#

B-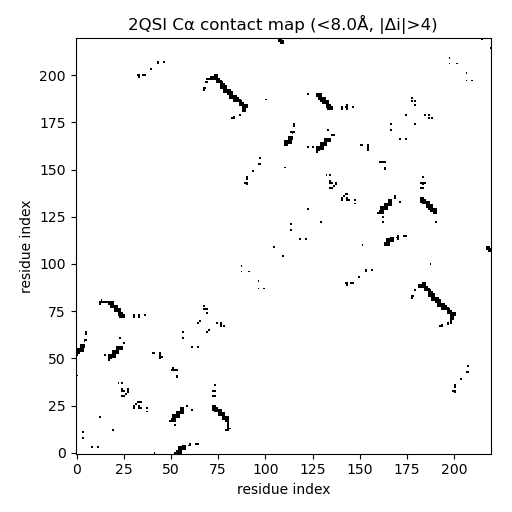factor: mean 18.59, std 8.67, range [5.16, 54.15]

Radius of gyration: 19.77 Å; Cα contacts (8 Å, |Δi|>4): 368; chains: 2; bounding box: 49×37×48 Å

Secondary structure (DSSP, 8-state):
-EEE-TTTHHHHHHTSSSEEEEEE---TTT-TTHHHHHHHHHHHHHTSTTTEEEEEEPGGGTTT---S---SSSEEEEEEPPEEEEEEES---HHHHHHHHH--HHHH--/-EEE-TTTHHHHHTT--SEEEEEE---TTT-TTHHHHHHHHHHHHHTSTTTEEEEEEPGGGTTT---S---SSSEEEEEE--EEEEEEES---HHHHHHHHH--HHHH--

CATH classification: 3.40.30.10 (+1 more: 1.20.5.510)

Solvent-accessible surface area: 11383 Å² total